Protein AF-A0AA86HWW6-F1 (afdb_monomer)

Foldseek 3Di:
DKQWAAQQDWFDAPFWIKGWGIWIDPDLFAQKIKTKIKTAGQAFDDPPDFFKKKKAQQVDGDMDIDTWDFPDDDGHHHRDITMTIDMDRHPGRCNPDVRQWMWMDTPLAIFIARSRHSDTDFKDFCLSTQTDDPLVPDPQQQDFDFDPPQAFAWLVRDGFHSKGWRDDPPPDDLVRDFKDKGKHRFGPFFKKKKWKAFGLPFDPPADKWKKWKFFQQWHADPPPGIDHHTFDMDIYDSNDGIDMDMGGCHNGSMMMTMIGPNPPDPDDDDDDDHGIIIMHRTMTHD

Nearest PDB structures (foldseek):
  4tlg-assembly2_B  TM=6.073E-01  e=1.370E-02  Homo sapiens
  1xzw-assembly1_A  TM=5.287E-01  e=8.166E-01  Ipomoea batatas
  1xq4-assembly1_A  TM=3.717E-01  e=5.914E-01  Bordetella pertussis
  2wll-assembly1_A-2  TM=3.212E-01  e=6.240E-01  Burkholderia pseudomallei
  3lnn-assembly1_A  TM=3.335E-01  e=3.682E+00  Cupriavidus metallidurans CH34

Mean predicted aligned error: 8.53 Å

Organism: Priestia megaterium (NCBI:txid1404)

Sequence (286 aa):
MTLHTMINDTRKNELGTVKILSIESEDTNSNSYIINGTITLKKDLEEKEKVLFSALQPDIPFSEDGWIEPDEGDNFFRNVETSFTRSVDMNVPLASNQVEDLYFTVLGETFAYNVRTGKEIKNPDISRMPFAIDTGAEPKNQIFGGSGVDGILDVAKKRKYNVTEIYDYTSLTPEEIGYVVMPYATGGYKTLTFNIGTDQDVPADGKPYEVVVYGSDFKDLDDSGAKGTVLWKKTITKDTPFQAVKLDVSKQSGVTIFADTKIRDNGYSFDLPFLPLAVSDVTLKK

Secondary structure (DSSP, 8-state):
--EEEEEEEEEE-SSEEEEEEEEEES-TT-SEEEEEEEEEESSPPPTT--EEEEEEETTTTEEEEEEE--SSSSSPPBT-EEEEEEEEE-SS-TTSTT--EEEEEETTEEEEEETTTTEEPSS-B-TT-PPPP--SS------EEEP-TT-EEBTTS-EE-S-EEE---SS--TTT--EEEEEEE-BT-SEEEEEEE-BTTS-TTPBPEEEEEE-TT-B--TTT--BS-EEEEEEE-TT---EEEEEE-TT-SEEEEEEE------S------BPPPEEEEEEEE-

Solvent-accessible surface area (backbone atoms only — not comparable to full-atom values): 15916 Å² total; per-residue (Å²): 98,69,41,79,23,68,55,72,46,76,49,75,57,92,62,30,39,43,32,40,44,34,44,33,22,88,31,39,81,38,31,47,35,38,40,33,32,36,40,27,30,72,50,63,59,56,98,84,60,71,47,52,31,35,35,27,34,70,83,51,94,44,60,49,77,54,66,61,57,48,73,70,72,95,65,66,45,51,74,39,81,41,49,31,69,44,78,45,77,47,92,58,21,62,68,45,92,87,32,37,50,44,33,35,37,50,83,33,30,49,48,38,28,30,55,84,77,44,44,72,52,62,63,46,69,47,39,75,45,60,47,85,74,90,60,87,57,79,84,74,78,81,43,77,35,61,47,58,100,82,32,46,40,26,57,79,71,46,78,42,55,59,25,34,27,62,68,75,73,89,85,55,53,84,90,67,45,57,61,48,80,52,31,37,56,37,12,91,25,34,33,40,32,31,30,40,34,28,56,53,89,57,67,96,80,32,52,68,37,51,36,37,30,24,31,61,65,53,40,74,37,94,91,80,47,77,44,52,54,75,77,45,74,48,77,48,41,77,83,33,48,64,40,83,46,76,46,83,28,67,89,22,33,23,37,32,44,34,30,64,52,62,75,80,81,89,81,76,81,96,77,88,50,73,62,56,62,35,39,20,64,27,30,41,28,102

Structure (mmCIF, N/CA/C/O backbone):
data_AF-A0AA86HWW6-F1
#
_entry.id   AF-A0AA86HWW6-F1
#
loop_
_atom_site.group_PDB
_atom_site.id
_atom_site.type_symbol
_atom_site.label_atom_id
_atom_site.label_alt_id
_atom_site.label_comp_id
_atom_site.label_asym_id
_atom_site.label_entity_id
_atom_site.label_seq_id
_atom_site.pdbx_PDB_ins_code
_atom_site.Cartn_x
_atom_site.Cartn_y
_atom_site.Cartn_z
_atom_site.occupancy
_atom_site.B_iso_or_equiv
_atom_site.auth_seq_id
_atom_site.auth_comp_id
_atom_site.auth_asym_id
_atom_site.auth_atom_id
_atom_site.pdbx_PDB_model_num
ATOM 1 N N . MET A 1 1 ? 8.908 -24.763 -16.465 1.00 68.25 1 MET A N 1
ATOM 2 C CA . MET A 1 1 ? 8.288 -23.900 -17.508 1.00 68.25 1 MET A CA 1
ATOM 3 C C . MET A 1 1 ? 8.601 -22.485 -17.071 1.00 68.25 1 MET A C 1
ATOM 5 O O . MET A 1 1 ? 8.565 -22.268 -15.876 1.00 68.25 1 MET A O 1
ATOM 9 N N . THR A 1 2 ? 8.989 -21.558 -17.938 1.00 79.44 2 THR A N 1
ATOM 10 C CA . THR A 1 2 ? 9.277 -20.181 -17.493 1.00 79.44 2 THR A CA 1
ATOM 11 C C . THR A 1 2 ? 7.985 -19.369 -17.434 1.00 79.44 2 THR A C 1
ATOM 13 O O . THR A 1 2 ? 7.080 -19.582 -18.246 1.00 79.44 2 THR A O 1
ATOM 16 N N . LEU A 1 3 ? 7.889 -18.448 -16.476 1.00 82.19 3 LEU A N 1
ATOM 17 C CA . LEU A 1 3 ? 6.858 -17.414 -16.460 1.00 82.19 3 LEU A CA 1
ATOM 18 C C . LEU A 1 3 ? 7.474 -16.134 -17.022 1.00 82.19 3 LEU A C 1
ATOM 20 O O . LEU A 1 3 ? 8.514 -15.694 -16.546 1.00 82.19 3 LEU A O 1
ATOM 24 N N . HIS A 1 4 ? 6.841 -15.538 -18.026 1.00 88.81 4 HIS A N 1
ATOM 25 C CA . HIS A 1 4 ? 7.265 -14.251 -18.567 1.00 88.81 4 HIS A CA 1
ATOM 26 C C . HIS A 1 4 ? 6.034 -13.470 -19.015 1.00 88.81 4 HIS A C 1
ATOM 28 O O . HIS A 1 4 ? 5.495 -13.691 -20.104 1.00 88.81 4 HIS A O 1
ATOM 34 N N . THR A 1 5 ? 5.563 -12.584 -18.144 1.00 88.75 5 THR A N 1
ATOM 35 C CA . THR A 1 5 ? 4.312 -11.856 -18.340 1.00 88.75 5 THR A CA 1
ATOM 36 C C . THR A 1 5 ? 4.593 -10.384 -18.543 1.00 88.75 5 THR A C 1
ATOM 38 O O . THR A 1 5 ? 5.043 -9.688 -17.637 1.00 88.75 5 THR A O 1
ATOM 41 N N . MET A 1 6 ? 4.283 -9.902 -19.745 1.00 92.88 6 MET A N 1
ATOM 42 C CA . MET A 1 6 ? 4.391 -8.488 -20.089 1.00 92.88 6 MET A CA 1
ATOM 43 C C . MET A 1 6 ? 3.239 -7.699 -19.468 1.00 92.88 6 MET A C 1
ATOM 45 O O . MET A 1 6 ? 2.073 -8.026 -19.688 1.00 92.88 6 MET A O 1
ATOM 49 N N . ILE A 1 7 ? 3.576 -6.633 -18.746 1.00 92.75 7 ILE A N 1
ATOM 50 C CA . ILE A 1 7 ? 2.617 -5.750 -18.073 1.00 92.75 7 ILE A CA 1
ATOM 51 C C . ILE A 1 7 ? 2.500 -4.421 -18.824 1.00 92.75 7 ILE A C 1
ATOM 53 O O . ILE A 1 7 ? 1.409 -4.046 -19.247 1.00 92.75 7 ILE A O 1
ATOM 57 N N . ASN A 1 8 ? 3.627 -3.739 -19.058 1.00 93.19 8 ASN A N 1
ATOM 58 C CA . ASN A 1 8 ? 3.691 -2.418 -19.700 1.00 93.19 8 ASN A CA 1
ATOM 59 C C . ASN A 1 8 ? 2.706 -1.384 -19.113 1.00 93.19 8 ASN A C 1
ATOM 61 O O . ASN A 1 8 ? 2.078 -0.622 -19.851 1.00 93.19 8 ASN A O 1
ATOM 65 N N . ASP A 1 9 ? 2.593 -1.336 -17.787 1.00 95.81 9 ASP A N 1
ATOM 66 C CA . ASP A 1 9 ? 1.764 -0.361 -17.071 1.00 95.81 9 ASP A CA 1
ATOM 67 C C . ASP A 1 9 ? 2.628 0.814 -16.616 1.00 95.81 9 ASP A C 1
ATOM 69 O O . ASP A 1 9 ? 3.736 0.623 -16.124 1.00 95.81 9 ASP A O 1
ATOM 73 N N . THR A 1 10 ? 2.142 2.040 -16.801 1.00 96.94 10 THR A N 1
ATOM 74 C CA . THR A 1 10 ? 2.839 3.268 -16.406 1.00 96.94 10 THR A CA 1
ATOM 75 C C . THR A 1 10 ? 1.931 4.115 -15.539 1.00 96.94 10 THR A C 1
ATOM 77 O O . THR A 1 10 ? 0.856 4.537 -15.969 1.00 96.94 10 THR A O 1
ATOM 80 N N . ARG A 1 11 ? 2.410 4.438 -14.341 1.00 95.38 11 ARG A N 1
ATOM 81 C CA . ARG A 1 11 ? 1.690 5.231 -13.350 1.00 95.38 11 ARG A CA 1
ATOM 82 C C . ARG A 1 11 ? 2.482 6.452 -12.942 1.00 95.38 11 ARG A C 1
ATOM 84 O O . ARG A 1 11 ? 3.707 6.479 -13.028 1.00 95.38 11 ARG A O 1
ATOM 91 N N . LYS A 1 12 ? 1.754 7.495 -12.558 1.00 94.69 12 LYS A N 1
ATOM 92 C CA . LYS A 1 12 ? 2.305 8.808 -12.237 1.00 94.69 12 LYS A CA 1
ATOM 93 C C . LYS A 1 12 ? 1.630 9.342 -10.994 1.00 94.69 12 LYS A C 1
ATOM 95 O O . LYS A 1 12 ? 0.404 9.415 -10.954 1.00 94.69 12 LYS A O 1
ATOM 100 N N . ASN A 1 13 ? 2.440 9.818 -10.066 1.00 90.25 13 ASN A N 1
ATOM 101 C CA . ASN A 1 13 ? 1.987 10.519 -8.876 1.00 90.25 13 ASN A CA 1
ATOM 102 C C . ASN A 1 13 ? 2.855 11.748 -8.615 1.00 90.25 13 ASN A C 1
ATOM 104 O O . ASN A 1 13 ? 3.583 12.224 -9.494 1.00 90.25 13 ASN A O 1
ATOM 108 N N . GLU A 1 14 ? 2.726 12.340 -7.436 1.00 88.06 14 GLU A N 1
ATOM 109 C CA . GLU A 1 14 ? 3.495 13.498 -7.010 1.00 88.06 14 GLU A CA 1
ATOM 110 C C . GLU A 1 14 ? 4.999 13.219 -6.918 1.00 88.06 14 GLU A C 1
ATOM 112 O O . GLU A 1 14 ? 5.764 14.110 -7.287 1.00 88.06 14 GLU A O 1
ATOM 117 N N . LEU A 1 15 ? 5.411 11.999 -6.555 1.00 88.12 15 LEU A N 1
ATOM 118 C CA . LEU A 1 15 ? 6.809 11.594 -6.373 1.00 88.12 15 LEU A CA 1
ATOM 119 C C . LEU A 1 15 ? 7.528 11.344 -7.705 1.00 88.12 15 LEU A C 1
ATOM 121 O O . LEU A 1 15 ? 8.701 11.693 -7.856 1.00 88.12 15 LEU A O 1
ATOM 125 N N . GLY A 1 16 ? 6.832 10.778 -8.693 1.00 92.69 16 GLY A N 1
ATOM 126 C CA . GLY A 1 16 ? 7.478 10.356 -9.931 1.00 92.69 16 GLY A CA 1
ATOM 127 C C . GLY A 1 16 ? 6.576 9.646 -10.928 1.00 92.69 16 GLY A C 1
ATOM 128 O O . GLY A 1 16 ? 5.348 9.753 -10.904 1.00 92.69 16 GLY A O 1
ATOM 129 N N . THR A 1 17 ? 7.232 8.957 -11.853 1.00 96.44 17 THR A N 1
ATOM 130 C CA . THR A 1 17 ? 6.634 8.001 -12.784 1.00 96.44 17 THR A CA 1
ATOM 131 C C . THR A 1 17 ? 7.233 6.630 -12.504 1.00 96.44 17 THR A C 1
ATOM 133 O O . THR A 1 17 ? 8.447 6.519 -12.359 1.00 96.44 17 THR A O 1
ATOM 136 N N . VAL A 1 18 ? 6.390 5.605 -12.451 1.00 96.75 18 VAL A N 1
ATOM 137 C CA . VAL A 1 18 ? 6.801 4.202 -12.365 1.00 96.75 18 VAL A CA 1
ATOM 138 C C . VAL A 1 18 ? 6.247 3.477 -13.576 1.00 96.75 18 VAL A C 1
ATOM 140 O O . VAL A 1 18 ? 5.066 3.629 -13.899 1.00 96.75 18 VAL A O 1
ATOM 143 N N . LYS A 1 19 ? 7.075 2.671 -14.230 1.00 97.75 19 LYS A N 1
ATOM 144 C CA . LYS A 1 19 ? 6.652 1.758 -15.286 1.00 97.75 19 LYS A CA 1
ATOM 145 C C . LYS A 1 19 ? 7.020 0.334 -14.908 1.00 97.75 19 LYS A C 1
ATOM 147 O O . LYS A 1 19 ? 8.184 0.056 -14.660 1.00 97.75 19 LYS A O 1
ATOM 152 N N . ILE A 1 20 ? 6.046 -0.567 -14.927 1.00 97.69 20 ILE A N 1
ATOM 153 C CA . ILE A 1 20 ? 6.287 -2.005 -14.789 1.00 97.69 20 ILE A CA 1
ATOM 154 C C . ILE A 1 20 ? 6.296 -2.617 -16.183 1.00 97.69 20 ILE A C 1
ATOM 156 O O . ILE A 1 20 ? 5.332 -2.483 -16.942 1.00 97.69 20 ILE A O 1
ATOM 160 N N . LEU A 1 21 ? 7.402 -3.265 -16.528 1.00 97.00 21 LEU A N 1
ATOM 161 C CA . LEU A 1 21 ? 7.630 -3.866 -17.836 1.00 97.00 21 LEU A CA 1
ATOM 162 C C . LEU A 1 21 ? 7.130 -5.305 -17.850 1.00 97.00 21 LEU A C 1
ATOM 164 O O . LEU A 1 21 ? 6.283 -5.651 -18.680 1.00 97.00 21 LEU A O 1
ATOM 168 N N . SER A 1 22 ? 7.601 -6.110 -16.902 1.00 95.12 22 SER A N 1
ATOM 169 C CA . SER A 1 22 ? 7.302 -7.536 -16.829 1.00 95.12 22 SER A CA 1
ATOM 170 C C . SER A 1 22 ? 7.359 -8.072 -15.402 1.00 95.12 22 SER A C 1
ATOM 172 O O . SER A 1 22 ? 7.954 -7.471 -14.504 1.00 95.12 22 SER A O 1
ATOM 174 N N . ILE A 1 23 ? 6.706 -9.219 -15.223 1.00 92.94 23 ILE A N 1
ATOM 175 C CA . ILE A 1 23 ? 6.847 -10.096 -14.063 1.00 92.94 23 ILE A CA 1
ATOM 176 C C . ILE A 1 23 ? 7.284 -11.456 -14.597 1.00 92.94 23 ILE A C 1
ATOM 178 O O . ILE A 1 23 ? 6.644 -12.013 -15.497 1.00 92.94 23 ILE A O 1
ATOM 182 N N . GLU A 1 24 ? 8.384 -11.973 -14.067 1.00 91.12 24 GLU A N 1
ATOM 183 C CA . GLU A 1 24 ? 9.074 -13.134 -14.616 1.00 91.12 24 GLU A CA 1
ATOM 184 C C . GLU A 1 24 ? 9.428 -14.146 -13.531 1.00 91.12 24 GLU A C 1
ATOM 186 O O . GLU A 1 24 ? 9.546 -13.813 -12.357 1.00 91.12 24 GLU A O 1
ATOM 191 N N . SER A 1 25 ? 9.602 -15.401 -13.929 1.00 85.50 25 SER A N 1
ATOM 192 C CA . SER A 1 25 ? 10.209 -16.430 -13.092 1.00 85.50 25 SER A CA 1
ATOM 193 C C . SER A 1 25 ? 10.922 -17.452 -13.971 1.00 85.50 25 SER A C 1
ATOM 195 O O . SER A 1 25 ? 10.372 -17.920 -14.977 1.00 85.50 25 SER A O 1
ATOM 197 N N . GLU A 1 26 ? 12.148 -17.804 -13.585 1.00 79.62 26 GLU A N 1
ATOM 198 C CA . GLU A 1 26 ? 12.979 -18.781 -14.298 1.00 79.62 26 GLU A CA 1
ATOM 199 C C . GLU A 1 26 ? 12.356 -20.186 -14.299 1.00 79.62 26 GLU A C 1
ATOM 201 O O . GLU A 1 26 ? 12.545 -20.959 -15.240 1.00 79.62 26 GLU A O 1
ATOM 206 N N . ASP A 1 27 ? 11.556 -20.509 -13.279 1.00 76.81 27 ASP A N 1
ATOM 207 C CA . ASP A 1 27 ? 10.743 -21.718 -13.250 1.00 76.81 27 ASP A CA 1
ATOM 208 C C . ASP A 1 27 ? 9.400 -21.465 -12.562 1.00 76.81 27 ASP A C 1
ATOM 210 O O . ASP A 1 27 ? 9.327 -20.895 -11.486 1.00 76.81 27 ASP A O 1
ATOM 214 N N . THR A 1 28 ? 8.321 -21.984 -13.134 1.00 71.44 28 THR A N 1
ATOM 215 C CA . THR A 1 28 ? 6.965 -21.959 -12.575 1.00 71.44 28 THR A CA 1
ATOM 216 C C . THR A 1 28 ? 6.854 -22.645 -11.211 1.00 71.44 28 THR A C 1
ATOM 218 O O . THR A 1 28 ? 5.899 -22.391 -10.487 1.00 71.44 28 THR A O 1
ATOM 221 N N . ASN A 1 29 ? 7.803 -23.514 -10.845 1.00 77.19 29 ASN A N 1
ATOM 222 C CA . ASN A 1 29 ? 7.868 -24.100 -9.501 1.00 77.19 29 ASN A CA 1
ATOM 223 C C . ASN A 1 29 ? 8.755 -23.298 -8.539 1.00 77.19 29 ASN A C 1
ATOM 225 O O . ASN A 1 29 ? 8.891 -23.693 -7.384 1.00 77.19 29 ASN A O 1
ATOM 229 N N . SER A 1 30 ? 9.372 -22.210 -9.002 1.00 80.44 30 SER A N 1
ATOM 230 C CA . SER A 1 30 ? 10.097 -21.276 -8.155 1.00 80.44 30 SER A CA 1
ATOM 231 C C . SER A 1 30 ? 9.108 -20.412 -7.386 1.00 80.44 30 SER A C 1
ATOM 233 O O . SER A 1 30 ? 8.085 -19.958 -7.908 1.00 80.44 30 SER A O 1
ATOM 235 N N . ASN A 1 31 ? 9.421 -20.169 -6.126 1.00 84.88 31 ASN A N 1
ATOM 236 C CA . ASN A 1 31 ? 8.768 -19.153 -5.319 1.00 84.88 31 ASN A CA 1
ATOM 237 C C . ASN A 1 31 ? 9.408 -17.764 -5.499 1.00 84.88 31 ASN A C 1
ATOM 239 O O . ASN A 1 31 ? 8.916 -16.809 -4.915 1.00 84.88 31 ASN A O 1
ATOM 243 N N . SER A 1 32 ? 10.450 -17.639 -6.327 1.00 88.31 32 SER A N 1
ATOM 244 C CA . SER A 1 32 ? 11.098 -16.367 -6.646 1.00 88.31 32 SER A CA 1
ATOM 245 C C . SER A 1 32 ? 10.570 -15.772 -7.955 1.00 88.31 32 SER A C 1
ATOM 247 O O . SER A 1 32 ? 10.457 -16.473 -8.973 1.00 88.31 32 SER A O 1
ATOM 249 N N . TYR A 1 33 ? 10.262 -14.476 -7.928 1.00 87.69 33 TYR A N 1
ATOM 250 C CA . TYR A 1 33 ? 9.755 -13.701 -9.061 1.00 87.69 33 TYR A CA 1
ATOM 251 C C . TYR A 1 33 ? 10.595 -12.459 -9.278 1.00 87.69 33 TYR A C 1
ATOM 253 O O . TYR A 1 33 ? 10.960 -11.778 -8.328 1.00 87.69 33 TYR A O 1
ATOM 261 N N . ILE A 1 34 ? 10.843 -12.133 -10.538 1.00 93.06 34 ILE A N 1
ATOM 262 C CA . ILE A 1 34 ? 11.584 -10.949 -10.945 1.00 93.06 34 ILE A CA 1
ATOM 263 C C . ILE A 1 34 ? 10.586 -9.924 -11.473 1.00 93.06 34 ILE A C 1
ATOM 265 O O . ILE A 1 34 ? 9.845 -10.190 -12.421 1.00 93.06 34 ILE A O 1
ATOM 269 N N . ILE A 1 35 ? 10.565 -8.748 -10.858 1.00 95.12 35 ILE A N 1
ATOM 270 C CA . ILE A 1 35 ? 9.790 -7.594 -11.304 1.00 95.12 35 ILE A CA 1
ATOM 271 C C . ILE A 1 35 ? 10.754 -6.625 -11.977 1.00 95.12 35 ILE A C 1
ATOM 273 O O . ILE A 1 35 ? 11.667 -6.106 -11.335 1.00 95.12 35 ILE A O 1
ATOM 277 N N . ASN A 1 36 ? 10.515 -6.365 -13.261 1.00 97.25 36 ASN A N 1
ATOM 278 C CA . ASN A 1 36 ? 11.317 -5.443 -14.057 1.00 97.25 36 ASN A CA 1
ATOM 279 C C . ASN A 1 36 ? 10.544 -4.151 -14.299 1.00 97.25 36 ASN A C 1
ATOM 281 O O . ASN A 1 36 ? 9.374 -4.174 -14.707 1.00 97.25 36 ASN A O 1
ATOM 285 N N . GLY A 1 37 ? 11.201 -3.012 -14.116 1.00 97.88 37 GLY A N 1
ATOM 286 C CA . GLY A 1 37 ? 10.562 -1.721 -14.315 1.00 97.88 37 GLY A CA 1
ATOM 287 C C . GLY A 1 37 ? 11.524 -0.565 -14.523 1.00 97.88 37 GLY A C 1
ATOM 288 O O . GLY A 1 37 ? 12.738 -0.731 -14.587 1.00 97.88 37 GLY A O 1
ATOM 289 N N . THR A 1 38 ? 10.952 0.630 -14.648 1.00 97.81 38 THR A N 1
ATOM 290 C CA . THR A 1 38 ? 11.690 1.892 -14.625 1.00 97.81 38 THR A CA 1
ATOM 291 C C . THR A 1 38 ? 11.039 2.877 -13.665 1.00 97.81 38 THR A C 1
ATOM 293 O O . THR A 1 38 ? 9.818 2.881 -13.467 1.00 97.81 38 THR A O 1
ATOM 296 N N . ILE A 1 39 ? 11.865 3.727 -13.064 1.00 96.88 39 ILE A N 1
ATOM 297 C CA . ILE A 1 39 ? 11.448 4.816 -12.185 1.00 96.88 39 ILE A CA 1
ATOM 298 C C . ILE A 1 39 ? 12.012 6.121 -12.742 1.00 96.88 39 ILE A C 1
ATOM 300 O O . ILE A 1 39 ? 13.147 6.186 -13.202 1.00 96.88 39 ILE A O 1
ATOM 304 N N . THR A 1 40 ? 11.211 7.181 -12.701 1.00 96.75 40 THR A N 1
ATOM 305 C CA . THR A 1 40 ? 11.661 8.557 -12.937 1.00 96.75 40 THR A CA 1
ATOM 306 C C . THR A 1 40 ? 11.166 9.436 -11.802 1.00 96.75 40 THR A C 1
ATOM 308 O O . THR A 1 40 ? 9.972 9.743 -11.720 1.00 96.75 40 THR A O 1
ATOM 311 N N . LEU A 1 41 ? 12.073 9.849 -10.919 1.00 93.81 41 LEU A N 1
ATOM 312 C CA . LEU A 1 41 ? 11.736 10.671 -9.759 1.00 93.81 41 LEU A CA 1
ATOM 313 C C . LEU A 1 41 ? 11.675 12.156 -10.110 1.00 93.81 41 LEU A C 1
ATOM 315 O O . LEU A 1 41 ? 12.424 12.646 -10.954 1.00 93.81 41 LEU A O 1
ATOM 319 N N . LYS A 1 42 ? 10.813 12.912 -9.424 1.00 93.00 42 LYS A N 1
ATOM 320 C CA . LYS A 1 42 ? 10.753 14.380 -9.565 1.00 93.00 42 LYS A CA 1
ATOM 321 C C . LYS A 1 42 ? 11.727 15.130 -8.658 1.00 93.00 42 LYS A C 1
ATOM 323 O O . LYS A 1 42 ? 11.921 16.333 -8.864 1.00 93.00 42 LYS A O 1
ATOM 328 N N . LYS A 1 43 ? 12.327 14.439 -7.687 1.00 89.31 43 LYS A N 1
ATOM 329 C CA . LYS A 1 43 ? 13.393 14.921 -6.800 1.00 89.31 43 LYS A CA 1
ATOM 330 C C . LYS A 1 43 ? 14.516 13.887 -6.730 1.00 89.31 43 LYS A C 1
ATOM 332 O O . LYS A 1 43 ? 14.272 12.723 -7.026 1.00 89.31 43 LYS A O 1
ATOM 337 N N . ASP A 1 44 ? 15.709 14.328 -6.354 1.00 84.56 44 ASP A N 1
ATOM 338 C CA . ASP A 1 44 ? 16.783 13.412 -5.974 1.00 84.56 44 ASP A CA 1
ATOM 339 C C . ASP A 1 44 ? 16.401 12.751 -4.644 1.00 84.56 44 ASP A C 1
ATOM 341 O O . ASP A 1 44 ? 15.767 13.402 -3.804 1.00 84.56 44 ASP A O 1
ATOM 345 N N . LEU A 1 45 ? 16.747 11.476 -4.469 1.00 80.31 45 LEU A N 1
ATOM 346 C CA . LEU A 1 45 ? 16.691 10.852 -3.149 1.00 80.31 45 LEU A CA 1
ATOM 347 C C . LEU A 1 45 ? 17.889 11.316 -2.327 1.00 80.31 45 LEU A C 1
ATOM 349 O O . LEU A 1 45 ? 19.016 11.365 -2.827 1.00 80.31 45 LEU A O 1
ATOM 353 N N . GLU A 1 46 ? 17.651 11.657 -1.065 1.00 74.94 46 GLU A N 1
ATOM 354 C CA . GLU A 1 46 ? 18.751 11.860 -0.121 1.00 74.94 46 GLU A CA 1
ATOM 355 C C . GLU A 1 46 ? 19.480 10.528 0.139 1.00 74.94 46 GLU A C 1
ATOM 357 O O . GLU A 1 46 ? 18.925 9.456 -0.075 1.00 74.94 46 GLU A O 1
ATOM 362 N N . GLU A 1 47 ? 20.726 10.571 0.624 1.00 67.25 47 GLU A N 1
ATOM 363 C CA . GLU A 1 47 ? 21.593 9.383 0.788 1.00 67.25 47 GLU A CA 1
ATOM 364 C C . GLU A 1 47 ? 20.970 8.264 1.649 1.00 67.25 47 GLU A C 1
ATOM 366 O O . GLU A 1 47 ? 21.319 7.095 1.509 1.00 67.25 47 GLU A O 1
ATOM 371 N N . LYS A 1 48 ? 20.035 8.617 2.536 1.00 71.44 48 LYS A N 1
ATOM 372 C CA . LYS A 1 48 ? 19.318 7.672 3.401 1.00 71.44 48 LYS A CA 1
ATOM 373 C C . LYS A 1 48 ? 17.947 7.264 2.866 1.00 71.44 48 LYS A C 1
ATOM 375 O O . LYS A 1 48 ? 17.413 6.264 3.332 1.00 71.44 48 LYS A O 1
ATOM 380 N N . GLU A 1 49 ? 17.386 8.018 1.922 1.00 76.19 49 GLU A N 1
ATOM 381 C CA . GLU A 1 49 ? 16.066 7.727 1.370 1.00 76.19 49 GLU A CA 1
ATOM 382 C C . GLU A 1 49 ? 16.157 6.523 0.427 1.00 76.19 49 GLU A C 1
ATOM 384 O O . GLU A 1 49 ? 17.004 6.466 -0.465 1.00 76.19 49 GLU A O 1
ATOM 389 N N . LYS A 1 50 ? 15.242 5.567 0.593 1.00 82.38 50 LYS A N 1
ATOM 390 C CA . LYS A 1 50 ? 15.118 4.401 -0.286 1.00 82.38 50 LYS A CA 1
ATOM 391 C C . LYS A 1 50 ? 13.753 4.373 -0.957 1.00 82.38 50 LYS A C 1
ATOM 393 O O . LYS A 1 50 ? 12.752 4.799 -0.382 1.00 82.38 50 LYS A O 1
ATOM 398 N N . VAL A 1 51 ? 13.690 3.817 -2.167 1.00 86.56 51 VAL A N 1
ATOM 399 C CA . VAL A 1 51 ? 12.401 3.477 -2.779 1.00 86.56 51 VAL A CA 1
ATOM 400 C C . VAL A 1 51 ? 11.894 2.209 -2.111 1.00 86.56 51 VAL A C 1
ATOM 402 O O . VAL A 1 51 ? 12.408 1.122 -2.364 1.00 86.56 51 VAL A O 1
ATOM 405 N N . LEU A 1 52 ? 10.901 2.358 -1.243 1.00 85.50 52 LEU A N 1
ATOM 406 C CA . LEU A 1 52 ? 10.302 1.237 -0.529 1.00 85.50 52 LEU A CA 1
ATOM 407 C C . LEU A 1 52 ? 9.491 0.359 -1.482 1.00 85.50 52 LEU A C 1
ATOM 409 O O . LEU A 1 52 ? 8.853 0.847 -2.422 1.00 85.50 52 LEU A O 1
ATOM 413 N N . PHE A 1 53 ? 9.545 -0.938 -1.211 1.00 88.50 53 PHE A N 1
ATOM 414 C CA . PHE A 1 53 ? 8.862 -1.981 -1.950 1.00 88.50 53 PHE A CA 1
ATOM 415 C C . PHE A 1 53 ? 8.175 -2.912 -0.963 1.00 88.50 53 PHE A C 1
ATOM 417 O O . PHE A 1 53 ? 8.797 -3.348 0.003 1.00 88.50 53 PHE A O 1
ATOM 424 N N . SER A 1 54 ? 6.929 -3.255 -1.254 1.00 89.25 54 SER A N 1
ATOM 425 C CA . SER A 1 54 ? 6.208 -4.322 -0.568 1.00 89.25 54 SER A CA 1
ATOM 426 C C . SER A 1 54 ? 5.567 -5.219 -1.605 1.00 89.25 54 SER A C 1
ATOM 428 O O . SER A 1 54 ? 5.116 -4.732 -2.642 1.00 89.25 54 SER A O 1
ATOM 430 N N . ALA A 1 55 ? 5.477 -6.507 -1.320 1.00 90.06 55 ALA A N 1
ATOM 431 C CA . ALA A 1 55 ? 4.715 -7.460 -2.103 1.00 90.06 55 ALA A CA 1
ATOM 432 C C . ALA A 1 55 ? 3.833 -8.322 -1.207 1.00 90.06 55 ALA A C 1
ATOM 434 O O . ALA A 1 55 ? 4.149 -8.558 -0.046 1.00 90.06 55 ALA A O 1
ATOM 435 N N . LEU A 1 56 ? 2.726 -8.798 -1.766 1.00 87.62 56 LEU A N 1
ATOM 436 C CA . LEU A 1 56 ? 1.745 -9.647 -1.109 1.00 87.62 56 LEU A CA 1
ATOM 437 C C . LEU A 1 56 ? 1.275 -10.724 -2.087 1.00 87.62 56 LEU A C 1
ATOM 439 O O . LEU A 1 56 ? 0.819 -10.421 -3.195 1.00 87.62 56 LEU A O 1
ATOM 443 N N . GLN A 1 57 ? 1.315 -11.975 -1.637 1.00 86.88 57 GLN A N 1
ATOM 444 C CA . GLN A 1 57 ? 0.481 -13.031 -2.200 1.00 86.88 57 GLN A CA 1
ATOM 445 C C . GLN A 1 57 ? -0.889 -12.953 -1.512 1.00 86.88 57 GLN A C 1
ATOM 447 O O . GLN A 1 57 ? -0.979 -13.132 -0.303 1.00 86.88 57 GLN A O 1
ATOM 452 N N . PRO A 1 58 ? -1.983 -12.636 -2.213 1.00 80.94 58 PRO A N 1
ATOM 453 C CA . PRO A 1 58 ? -3.284 -12.499 -1.564 1.00 80.94 58 PRO A CA 1
ATOM 454 C C . PRO A 1 58 ? -3.917 -13.857 -1.237 1.00 80.94 58 PRO A C 1
ATOM 456 O O . PRO A 1 58 ? -4.624 -13.974 -0.238 1.00 80.94 58 PRO A O 1
ATOM 459 N N . ASP A 1 59 ? -3.649 -14.888 -2.045 1.00 78.38 59 ASP A N 1
ATOM 460 C CA . ASP A 1 59 ? -4.221 -16.230 -1.865 1.00 78.38 59 ASP A CA 1
ATOM 461 C C . ASP A 1 59 ? -3.599 -16.975 -0.673 1.00 78.38 59 ASP A C 1
ATOM 463 O O . ASP A 1 59 ? -4.222 -17.855 -0.077 1.00 78.38 59 ASP A O 1
ATOM 467 N N . ILE A 1 60 ? -2.366 -16.612 -0.311 1.00 75.25 60 ILE A N 1
ATOM 468 C CA 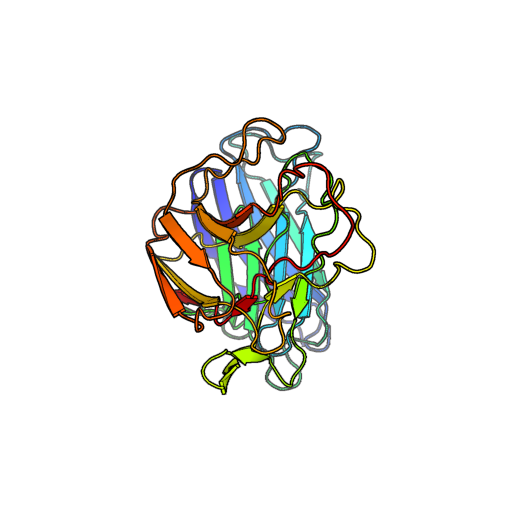. ILE A 1 60 ? -1.667 -17.098 0.877 1.00 75.25 60 ILE A CA 1
ATOM 469 C C . ILE A 1 60 ? -1.093 -15.880 1.567 1.00 75.25 60 ILE A C 1
ATOM 471 O O . ILE A 1 60 ? -0.223 -15.267 0.973 1.00 75.25 60 ILE A O 1
ATOM 475 N N . PRO A 1 61 ? -1.508 -15.556 2.798 1.00 66.12 61 PRO A N 1
ATOM 476 C CA . PRO A 1 61 ? -1.274 -14.258 3.417 1.00 66.12 61 PRO A CA 1
ATOM 477 C C . PRO A 1 61 ? 0.187 -14.026 3.838 1.00 66.12 61 PRO A C 1
ATOM 479 O O . PRO A 1 61 ? 0.506 -13.941 5.024 1.00 66.12 61 PRO A O 1
ATOM 482 N N . PHE A 1 62 ? 1.070 -13.947 2.855 1.00 75.06 62 PHE A N 1
ATOM 483 C CA . PHE A 1 62 ? 2.498 -13.752 2.977 1.00 75.06 62 PHE A CA 1
ATOM 484 C C . PHE A 1 62 ? 2.866 -12.450 2.281 1.00 75.06 62 PHE A C 1
ATOM 486 O O . PHE A 1 62 ? 2.538 -12.256 1.105 1.00 75.06 62 PHE A O 1
ATOM 493 N N . SER A 1 63 ? 3.552 -11.585 3.017 1.00 78.56 63 SER A N 1
ATOM 494 C CA . SER A 1 63 ? 4.093 -10.335 2.516 1.00 78.56 63 SER A CA 1
ATOM 495 C C . SER A 1 63 ? 5.610 -10.317 2.645 1.00 78.56 63 SER A C 1
ATOM 497 O O . SER A 1 63 ? 6.176 -10.890 3.577 1.00 78.56 63 SER A O 1
ATOM 499 N N . GLU A 1 64 ? 6.254 -9.634 1.709 1.00 83.06 64 GLU A N 1
ATOM 500 C CA . GLU A 1 64 ? 7.681 -9.335 1.744 1.00 83.06 64 GLU A CA 1
ATOM 501 C C . GLU A 1 64 ? 7.860 -7.828 1.596 1.00 83.06 64 GLU A C 1
ATOM 503 O O . GLU A 1 64 ? 7.252 -7.216 0.717 1.00 83.06 64 GLU A O 1
ATOM 508 N N . ASP A 1 65 ? 8.723 -7.249 2.423 1.00 83.19 65 ASP A N 1
ATOM 509 C CA . ASP A 1 65 ? 9.115 -5.849 2.336 1.00 83.19 65 ASP A CA 1
ATOM 510 C C . ASP A 1 65 ? 10.597 -5.727 1.990 1.00 83.19 65 ASP A C 1
ATOM 512 O O . ASP A 1 65 ? 11.426 -6.571 2.335 1.00 83.19 65 ASP A O 1
ATOM 516 N N . GLY A 1 66 ? 10.946 -4.631 1.329 1.00 85.25 66 GLY A N 1
ATOM 517 C CA . GLY A 1 66 ? 12.316 -4.332 0.964 1.00 85.25 66 GLY A CA 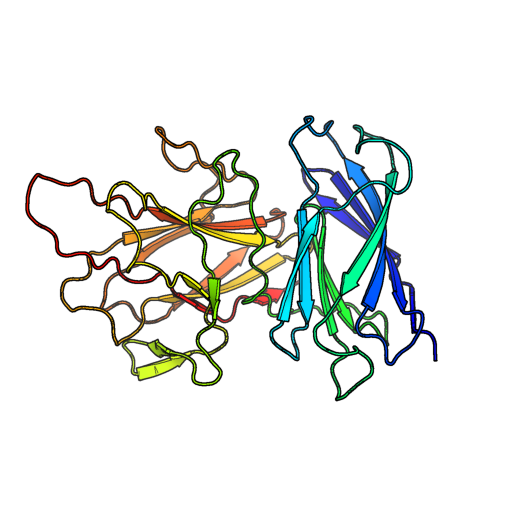1
ATOM 518 C C . GLY A 1 66 ? 12.455 -2.951 0.349 1.00 85.25 66 GLY A C 1
ATOM 519 O O . GLY A 1 66 ? 11.658 -2.037 0.574 1.00 85.25 66 GLY A O 1
ATOM 520 N N . TRP A 1 67 ? 13.501 -2.801 -0.449 1.00 87.56 67 TRP A N 1
ATOM 521 C CA . TRP A 1 67 ? 13.757 -1.592 -1.211 1.00 87.56 67 TRP A CA 1
ATOM 522 C C . TRP A 1 67 ? 14.141 -1.941 -2.643 1.00 87.56 67 TRP A C 1
ATOM 524 O O . TRP A 1 67 ? 14.590 -3.051 -2.942 1.00 87.56 67 TRP A O 1
ATOM 534 N N . ILE A 1 68 ? 13.941 -0.974 -3.527 1.00 90.19 68 ILE A N 1
ATOM 535 C CA . ILE A 1 68 ? 14.370 -1.036 -4.917 1.00 90.19 68 ILE A CA 1
ATOM 536 C C . ILE A 1 68 ? 15.708 -0.322 -5.027 1.00 90.19 68 ILE A C 1
ATOM 538 O O . ILE A 1 68 ? 15.871 0.788 -4.517 1.00 90.19 68 ILE A O 1
ATOM 542 N N . GLU A 1 69 ? 16.639 -0.962 -5.720 1.00 91.38 69 GLU A N 1
ATOM 543 C CA . GLU A 1 69 ? 17.919 -0.392 -6.123 1.00 91.38 69 GLU A CA 1
ATOM 544 C C . GLU A 1 69 ? 17.929 -0.254 -7.651 1.00 91.38 69 GLU A C 1
ATOM 546 O O . GLU A 1 69 ? 17.247 -1.023 -8.340 1.00 91.38 69 GLU A O 1
ATOM 551 N N . PRO A 1 70 ? 18.630 0.748 -8.196 1.00 93.62 70 PRO A N 1
ATOM 552 C CA . PRO A 1 70 ? 18.804 0.852 -9.636 1.00 93.62 70 PRO A CA 1
ATOM 553 C C . PRO A 1 70 ? 19.681 -0.298 -10.155 1.00 93.62 70 PRO A C 1
ATOM 555 O O . PRO A 1 70 ? 20.613 -0.718 -9.474 1.00 93.62 70 PRO A O 1
ATOM 558 N N . ASP A 1 71 ? 19.422 -0.785 -11.372 1.00 94.44 71 ASP A N 1
ATOM 559 C CA . ASP A 1 71 ? 20.278 -1.822 -11.985 1.00 94.44 71 ASP A CA 1
ATOM 560 C C . ASP A 1 71 ? 21.701 -1.306 -12.244 1.00 94.44 71 ASP A C 1
ATOM 562 O O . ASP A 1 71 ? 22.685 -2.039 -12.143 1.00 94.44 71 ASP A O 1
ATOM 566 N N . GLU A 1 72 ? 21.795 -0.026 -12.609 1.00 88.19 72 GLU A N 1
ATOM 567 C CA . GLU A 1 72 ? 23.041 0.678 -12.876 1.00 88.19 72 GLU A CA 1
ATOM 568 C C . GLU A 1 72 ? 23.091 1.992 -12.090 1.00 88.19 72 GLU A C 1
ATOM 570 O O . GLU A 1 72 ? 22.158 2.800 -12.124 1.00 88.19 72 GLU A O 1
ATOM 575 N N . GLY A 1 73 ? 24.232 2.238 -11.444 1.00 83.00 73 GLY A N 1
ATOM 576 C CA . GLY A 1 73 ? 24.487 3.438 -10.649 1.00 83.00 73 GLY A CA 1
ATOM 577 C C . GLY A 1 73 ? 24.221 3.250 -9.156 1.00 83.00 73 GLY A C 1
ATOM 578 O O . GLY A 1 73 ? 23.790 2.194 -8.710 1.00 83.00 73 GLY A O 1
ATOM 579 N N . ASP A 1 7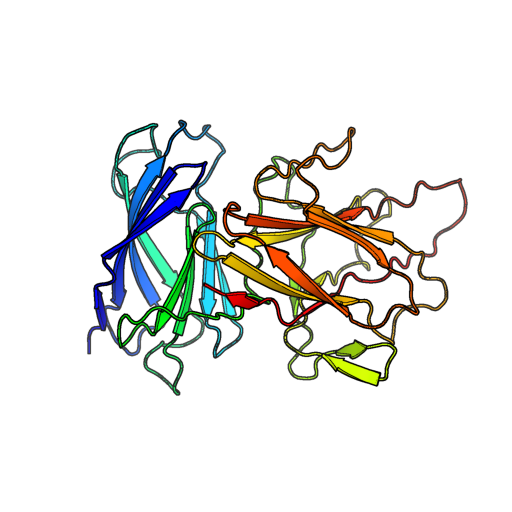4 ? 24.506 4.300 -8.385 1.00 82.56 74 ASP A N 1
ATOM 580 C CA . ASP A 1 74 ? 24.465 4.237 -6.918 1.00 82.56 74 ASP A CA 1
ATOM 581 C C . ASP A 1 74 ? 23.126 4.720 -6.330 1.00 82.56 74 ASP A C 1
ATOM 583 O O . ASP A 1 74 ? 22.852 4.490 -5.154 1.00 82.56 74 ASP A O 1
ATOM 587 N N . ASN A 1 75 ? 22.302 5.441 -7.107 1.00 86.25 75 ASN A N 1
ATOM 588 C CA . ASN A 1 75 ? 21.030 6.001 -6.635 1.00 86.25 75 ASN A CA 1
ATOM 589 C C . ASN A 1 75 ? 20.069 6.372 -7.787 1.00 86.25 75 ASN A C 1
ATOM 591 O O . ASN A 1 75 ? 20.458 6.439 -8.955 1.00 86.25 75 ASN A O 1
ATOM 595 N N . PHE A 1 76 ? 18.814 6.676 -7.445 1.00 88.56 76 PHE A N 1
ATOM 596 C CA . PHE A 1 76 ? 17.827 7.279 -8.336 1.00 88.56 76 PHE A CA 1
ATOM 597 C C . PHE A 1 76 ? 17.971 8.806 -8.362 1.00 88.56 76 PHE A C 1
ATOM 599 O O . PHE A 1 76 ? 17.774 9.489 -7.354 1.00 88.56 76 PHE A O 1
ATOM 606 N N . PHE A 1 77 ? 18.258 9.352 -9.543 1.00 89.19 77 PHE A N 1
ATOM 607 C CA . PHE A 1 77 ? 18.429 10.790 -9.745 1.00 89.19 77 PHE A CA 1
ATOM 608 C C . PHE A 1 77 ? 17.180 11.449 -10.329 1.00 89.19 77 PHE A C 1
ATOM 610 O O . PHE A 1 77 ? 16.405 10.858 -11.089 1.00 89.19 77 PHE A O 1
ATOM 617 N N . ARG A 1 78 ? 17.001 12.728 -10.003 1.00 93.62 78 ARG A N 1
ATOM 618 C CA . ARG A 1 78 ? 15.895 13.548 -10.481 1.00 93.62 78 ARG A CA 1
ATOM 619 C C . ARG A 1 78 ? 15.831 13.576 -12.006 1.00 93.62 78 ARG A C 1
ATOM 621 O O . ARG A 1 78 ? 16.784 13.959 -12.677 1.00 93.62 78 ARG A O 1
ATOM 628 N N . ASN A 1 79 ? 14.638 13.318 -12.539 1.00 94.31 79 ASN A N 1
ATOM 629 C CA . ASN A 1 79 ? 14.309 13.346 -13.966 1.00 94.31 79 ASN A CA 1
ATOM 630 C C . ASN A 1 79 ? 15.159 12.400 -14.836 1.00 94.31 79 ASN A C 1
ATOM 632 O O . ASN A 1 79 ? 15.189 12.574 -16.055 1.00 94.31 79 ASN A O 1
ATOM 636 N N . VAL A 1 80 ? 15.826 11.413 -14.236 1.00 94.50 80 VAL A N 1
ATOM 637 C CA . VAL A 1 80 ? 16.509 10.336 -14.954 1.00 94.50 80 VAL A CA 1
ATOM 638 C C . VAL A 1 80 ? 15.595 9.117 -14.940 1.00 94.50 80 VAL A C 1
ATOM 640 O O . VAL A 1 80 ? 15.055 8.758 -13.895 1.00 94.50 80 VAL A O 1
ATOM 643 N N . GLU A 1 81 ? 15.361 8.522 -16.109 1.00 96.31 81 GLU A N 1
ATOM 644 C CA . GLU A 1 81 ? 14.696 7.222 -16.189 1.00 96.31 81 GLU A CA 1
ATOM 645 C C . GLU A 1 81 ? 15.725 6.143 -15.865 1.00 96.31 81 GLU A C 1
ATOM 647 O O . GLU A 1 81 ? 16.682 5.953 -16.614 1.00 96.31 81 GLU A O 1
ATOM 652 N N . THR A 1 82 ? 15.530 5.465 -14.740 1.00 95.94 82 THR A N 1
ATOM 653 C CA . THR A 1 82 ? 16.439 4.437 -14.236 1.00 95.94 82 THR A CA 1
ATOM 654 C C . THR A 1 82 ? 15.703 3.108 -14.180 1.00 95.94 82 THR A C 1
ATOM 656 O O . THR A 1 82 ? 14.580 3.048 -13.668 1.00 95.94 82 THR A O 1
ATOM 659 N N . SER A 1 83 ? 16.302 2.053 -14.730 1.00 97.75 83 SER A N 1
ATOM 660 C CA . SER A 1 83 ? 15.747 0.703 -14.650 1.00 97.75 83 SER A CA 1
ATOM 661 C C . SER A 1 83 ? 16.009 0.071 -13.287 1.00 97.75 83 SER A C 1
ATOM 663 O O . SER A 1 83 ? 16.953 0.440 -12.583 1.00 97.75 83 SER A O 1
ATOM 665 N N . PHE A 1 84 ? 15.142 -0.862 -12.915 1.00 96.94 84 PHE A N 1
ATOM 666 C CA . PHE A 1 84 ? 15.341 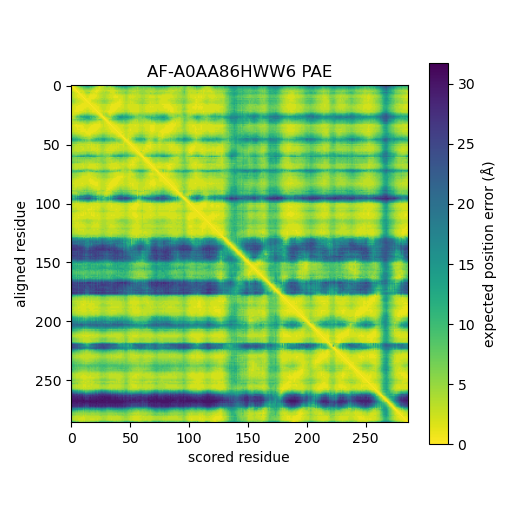-1.713 -11.757 1.00 96.94 84 PHE A CA 1
ATOM 667 C C . PHE A 1 84 ? 14.866 -3.137 -12.040 1.00 96.94 84 PHE A C 1
ATOM 669 O O . PHE A 1 84 ? 13.869 -3.359 -12.742 1.00 96.94 84 PHE A O 1
ATOM 676 N N . THR A 1 85 ? 15.535 -4.066 -11.371 1.00 96.75 85 THR A N 1
ATOM 677 C CA . THR A 1 85 ? 15.224 -5.487 -11.302 1.00 96.75 85 THR A CA 1
ATOM 678 C C . THR A 1 85 ? 15.068 -5.856 -9.834 1.00 96.75 85 THR A C 1
ATOM 680 O O . THR A 1 85 ? 16.022 -5.787 -9.059 1.00 96.75 85 THR A O 1
ATOM 683 N N . ARG A 1 86 ? 13.861 -6.250 -9.420 1.00 94.12 86 ARG A N 1
ATOM 684 C CA . ARG A 1 86 ? 13.599 -6.693 -8.045 1.00 94.12 86 ARG A CA 1
ATOM 685 C C . ARG A 1 86 ? 13.200 -8.160 -8.037 1.00 94.12 86 ARG A C 1
ATOM 687 O O . ARG A 1 86 ? 12.115 -8.500 -8.503 1.00 94.12 86 ARG A O 1
ATOM 694 N N . SER A 1 87 ? 14.056 -9.004 -7.467 1.00 92.38 87 SER A N 1
ATOM 695 C CA . SER A 1 87 ? 13.676 -10.363 -7.077 1.00 92.38 87 SER A CA 1
ATOM 696 C C . SER A 1 87 ? 12.870 -10.325 -5.785 1.00 92.38 87 SER A C 1
ATOM 698 O O . SER A 1 87 ? 13.226 -9.600 -4.854 1.00 92.38 87 SER A O 1
ATOM 700 N N . VAL A 1 88 ? 11.790 -11.094 -5.747 1.00 88.81 88 VAL A N 1
ATOM 701 C CA . VAL A 1 88 ? 10.882 -11.204 -4.608 1.00 88.81 88 VAL A CA 1
ATOM 702 C C . VAL A 1 88 ? 10.639 -12.683 -4.341 1.00 88.81 88 VAL A C 1
ATOM 704 O O . VAL A 1 88 ? 10.190 -13.410 -5.233 1.00 88.81 88 VAL A O 1
ATOM 707 N N . ASP A 1 89 ? 10.955 -13.117 -3.129 1.00 88.00 89 ASP A N 1
ATOM 708 C CA . ASP A 1 89 ? 10.897 -14.503 -2.689 1.00 88.00 89 ASP A CA 1
ATOM 709 C C . ASP A 1 89 ? 9.620 -14.734 -1.887 1.00 88.00 89 ASP A C 1
ATOM 711 O O . ASP A 1 89 ? 9.485 -14.418 -0.707 1.00 88.00 89 ASP A O 1
ATOM 715 N N . MET A 1 90 ? 8.657 -15.346 -2.554 1.00 83.12 90 MET A N 1
ATOM 716 C CA . MET A 1 90 ? 7.356 -15.636 -1.987 1.00 83.12 90 MET A CA 1
ATOM 717 C C . MET A 1 90 ? 7.347 -16.915 -1.151 1.00 83.12 90 MET A C 1
ATOM 719 O O . MET A 1 90 ? 8.247 -17.752 -1.223 1.00 83.12 90 MET A O 1
ATOM 723 N N . ASN A 1 91 ? 6.269 -17.139 -0.399 1.00 82.38 91 ASN A N 1
ATOM 724 C CA . ASN A 1 91 ? 6.123 -18.361 0.391 1.00 82.38 91 ASN A CA 1
ATOM 725 C C . ASN A 1 91 ? 5.866 -19.602 -0.476 1.00 82.38 91 ASN A C 1
ATOM 727 O O . ASN A 1 91 ? 6.359 -20.689 -0.178 1.00 82.38 91 ASN A O 1
ATOM 731 N N . VAL A 1 92 ? 5.088 -19.454 -1.553 1.00 83.75 92 VAL A N 1
ATOM 732 C CA . VAL A 1 92 ? 4.819 -20.545 -2.500 1.00 83.75 92 VAL A CA 1
ATOM 733 C C . VAL A 1 92 ? 4.980 -20.089 -3.947 1.00 83.75 92 VAL A C 1
ATOM 735 O O . VAL A 1 92 ? 4.826 -18.901 -4.244 1.00 83.75 92 VAL A O 1
ATOM 738 N N . PRO A 1 93 ? 5.199 -21.025 -4.882 1.00 81.06 93 PRO A N 1
ATOM 739 C CA . PRO A 1 93 ? 5.124 -20.721 -6.304 1.00 81.06 93 PRO A CA 1
ATOM 740 C C . PRO A 1 93 ? 3.715 -20.264 -6.728 1.00 81.06 93 PRO A C 1
ATOM 742 O O . PRO A 1 93 ? 2.747 -20.990 -6.504 1.00 81.06 93 PRO A O 1
ATOM 745 N N . LEU A 1 94 ? 3.619 -19.134 -7.439 1.00 70.81 94 LEU A N 1
ATOM 746 C CA . LEU A 1 94 ? 2.457 -18.589 -8.166 1.00 70.81 94 LEU A CA 1
ATOM 747 C C . LEU A 1 94 ? 1.972 -19.477 -9.337 1.00 70.81 94 LEU A C 1
ATOM 749 O O . LEU A 1 94 ? 1.124 -19.072 -10.128 1.00 70.81 94 LEU A O 1
ATOM 753 N N . ALA A 1 95 ? 2.536 -20.671 -9.531 1.00 63.12 95 ALA A N 1
ATOM 754 C CA . ALA A 1 95 ? 1.958 -21.682 -10.422 1.00 63.12 95 ALA A CA 1
ATOM 755 C C . ALA A 1 95 ? 1.493 -22.941 -9.672 1.00 63.12 95 ALA A C 1
ATOM 757 O O . ALA A 1 95 ? 0.972 -23.872 -10.290 1.00 63.12 95 ALA A O 1
ATOM 758 N N . SER A 1 96 ? 1.666 -22.983 -8.348 1.00 59.06 96 SER A N 1
ATOM 759 C CA . SER A 1 96 ? 1.224 -24.086 -7.499 1.00 59.06 96 SER A CA 1
ATOM 760 C C . SER A 1 96 ? -0.082 -23.720 -6.786 1.00 59.06 96 SER A C 1
ATOM 762 O O . SER A 1 96 ? -0.257 -22.605 -6.310 1.00 59.06 96 SER A O 1
ATOM 764 N N . ASN A 1 97 ? -1.022 -24.666 -6.705 1.00 56.00 97 ASN A N 1
ATOM 765 C CA . ASN A 1 97 ? -2.215 -24.571 -5.850 1.00 56.00 97 ASN A CA 1
ATOM 766 C C . ASN A 1 97 ? -3.140 -23.348 -6.062 1.00 56.00 97 ASN A C 1
ATOM 768 O O . ASN A 1 97 ? -3.671 -22.829 -5.089 1.00 56.00 97 ASN A O 1
ATOM 772 N N . GLN A 1 98 ? -3.398 -22.928 -7.308 1.00 64.88 98 GLN A N 1
ATOM 773 C CA . GLN A 1 98 ? -4.326 -21.822 -7.647 1.00 64.88 98 GLN A CA 1
ATOM 774 C C . GLN A 1 98 ? -3.890 -20.420 -7.188 1.00 64.88 98 GLN A C 1
ATOM 776 O O . GLN A 1 98 ? -4.633 -19.473 -7.423 1.00 64.88 98 GLN A O 1
ATOM 781 N N . VAL A 1 99 ? -2.702 -20.276 -6.595 1.00 75.38 99 VAL A N 1
ATOM 782 C CA . VAL A 1 99 ? -2.117 -18.966 -6.295 1.00 75.38 99 VAL A CA 1
ATOM 783 C C . VAL A 1 99 ? -1.625 -18.386 -7.605 1.00 75.38 99 VAL A C 1
ATOM 785 O O . VAL A 1 99 ? -0.701 -18.942 -8.179 1.00 75.38 99 VAL A O 1
ATOM 788 N N . GLU A 1 100 ? -2.242 -17.326 -8.108 1.00 84.56 100 GLU A N 1
ATOM 789 C CA . GLU A 1 100 ? -1.871 -16.729 -9.404 1.00 84.56 100 GLU A CA 1
ATOM 790 C C . GLU A 1 100 ? -1.766 -15.207 -9.347 1.00 84.56 100 GLU A C 1
ATOM 792 O O . GLU A 1 100 ? -1.390 -14.573 -10.338 1.00 84.56 100 GLU A O 1
ATOM 797 N N . ASP A 1 101 ? -2.100 -14.621 -8.204 1.00 89.81 101 ASP A N 1
ATOM 798 C CA . ASP A 1 101 ? -2.192 -13.187 -8.034 1.00 89.81 101 ASP A CA 1
ATOM 799 C C . ASP A 1 101 ? -0.985 -12.680 -7.236 1.00 89.81 101 ASP A C 1
ATOM 801 O O . ASP A 1 101 ? -0.531 -13.297 -6.273 1.00 89.81 101 ASP A O 1
ATOM 805 N N . LEU A 1 102 ? -0.434 -11.550 -7.669 1.00 91.25 102 LEU A N 1
ATOM 806 C CA . LEU A 1 102 ? 0.674 -10.870 -7.014 1.00 91.25 102 LEU A CA 1
ATOM 807 C C . LEU A 1 102 ? 0.351 -9.388 -6.909 1.00 91.25 102 LEU A C 1
ATOM 809 O O . LEU A 1 102 ? 0.099 -8.719 -7.921 1.00 91.25 102 LEU A O 1
ATOM 813 N N . TYR A 1 103 ? 0.362 -8.882 -5.680 1.00 93.56 103 TYR A N 1
ATOM 814 C CA . TYR A 1 103 ? 0.229 -7.460 -5.397 1.00 93.56 103 TYR A CA 1
ATOM 815 C C . TYR A 1 103 ? 1.586 -6.932 -4.967 1.00 93.56 103 TYR A C 1
ATOM 817 O O . TYR A 1 103 ? 2.317 -7.619 -4.263 1.00 93.56 103 TYR A O 1
ATOM 825 N N . PHE A 1 104 ? 1.940 -5.731 -5.400 1.00 93.94 104 PHE A N 1
ATOM 826 C CA . PHE A 1 104 ? 3.164 -5.081 -4.964 1.00 93.94 104 PHE A CA 1
ATOM 827 C C . PHE A 1 104 ? 3.068 -3.567 -5.072 1.00 93.94 104 PHE A C 1
ATOM 829 O O . PHE A 1 104 ? 2.191 -3.026 -5.749 1.00 93.94 104 PHE A O 1
ATOM 836 N N . THR A 1 105 ? 3.978 -2.873 -4.403 1.00 93.19 105 THR A N 1
ATOM 837 C CA . THR A 1 105 ? 4.013 -1.417 -4.350 1.00 93.19 105 THR A CA 1
ATOM 838 C C . THR A 1 105 ? 5.353 -0.893 -4.836 1.00 93.19 105 THR A C 1
ATOM 840 O O . THR A 1 105 ? 6.406 -1.461 -4.559 1.00 93.19 105 THR A O 1
ATOM 843 N N . VAL A 1 106 ? 5.311 0.203 -5.590 1.00 92.44 106 VAL A N 1
ATOM 844 C CA . VAL A 1 106 ? 6.507 0.943 -5.997 1.00 92.44 106 VAL A CA 1
ATOM 845 C C . VAL A 1 106 ? 6.176 2.423 -5.962 1.00 92.44 106 VAL A C 1
ATOM 847 O O . VAL A 1 106 ? 5.246 2.862 -6.636 1.00 92.44 106 VAL A O 1
ATOM 850 N N . LEU A 1 107 ? 6.936 3.209 -5.196 1.00 88.69 107 LEU A N 1
ATOM 851 C CA . LEU A 1 107 ? 6.758 4.665 -5.117 1.00 88.69 107 LEU A CA 1
ATOM 852 C C . LEU A 1 107 ? 5.317 5.082 -4.729 1.00 88.69 107 LEU A C 1
ATOM 854 O O . LEU A 1 107 ? 4.777 6.043 -5.275 1.00 88.69 107 LEU A O 1
ATOM 858 N N . GLY A 1 108 ? 4.664 4.319 -3.844 1.00 87.88 108 GLY A N 1
ATOM 859 C CA . GLY A 1 108 ? 3.257 4.506 -3.453 1.00 87.88 108 GLY A CA 1
ATOM 860 C C . GLY A 1 108 ? 2.225 4.005 -4.478 1.00 87.88 108 GLY A C 1
ATOM 861 O O . GLY A 1 108 ? 1.045 3.872 -4.173 1.00 87.88 108 GLY A O 1
ATOM 862 N N . GLU A 1 109 ? 2.622 3.645 -5.695 1.00 93.69 109 GLU A N 1
ATOM 863 C CA . GLU A 1 109 ? 1.705 3.021 -6.650 1.00 93.69 109 GLU A CA 1
ATOM 864 C C . GLU A 1 109 ? 1.475 1.552 -6.301 1.00 93.69 109 GLU A C 1
ATOM 866 O O . GLU A 1 109 ? 2.434 0.818 -6.080 1.00 93.69 109 GLU A O 1
ATOM 871 N N . THR A 1 110 ? 0.215 1.106 -6.282 1.00 94.81 110 THR A N 1
ATOM 872 C CA . THR A 1 110 ? -0.126 -0.305 -6.029 1.00 94.81 110 THR A CA 1
ATOM 873 C C . THR A 1 110 ? -0.396 -1.045 -7.323 1.00 94.81 110 THR A C 1
ATOM 875 O O . THR A 1 110 ? -1.359 -0.763 -8.026 1.00 94.81 110 THR A O 1
ATOM 878 N N . PHE A 1 111 ? 0.389 -2.058 -7.623 1.00 95.94 111 PHE A N 1
ATOM 879 C CA . PHE A 1 111 ? 0.218 -2.925 -8.775 1.00 95.94 111 PHE A CA 1
ATOM 880 C C . PHE A 1 111 ? -0.391 -4.245 -8.313 1.00 95.94 111 PHE A C 1
ATOM 882 O O . PHE A 1 111 ? 0.091 -4.845 -7.363 1.00 95.94 111 PHE A O 1
ATOM 889 N N . ALA A 1 112 ? -1.469 -4.689 -8.956 1.00 95.31 112 ALA A N 1
ATOM 890 C CA . ALA A 1 112 ? -2.140 -5.936 -8.605 1.00 95.31 112 ALA A CA 1
ATOM 891 C C . ALA A 1 112 ? -2.452 -6.705 -9.880 1.00 95.31 112 ALA A C 1
ATOM 893 O O . ALA A 1 112 ? -3.248 -6.243 -10.699 1.00 95.31 112 ALA A O 1
ATOM 894 N N . TYR A 1 113 ? -1.815 -7.857 -10.060 1.00 93.75 113 TYR A N 1
ATOM 895 C CA . TYR A 1 113 ? -1.877 -8.606 -11.307 1.00 93.75 113 TYR A CA 1
ATOM 896 C C . TYR A 1 113 ? -2.084 -10.084 -11.062 1.00 93.75 113 TYR A C 1
ATOM 898 O O . TYR A 1 113 ? -1.446 -10.671 -10.197 1.00 93.75 113 TYR A O 1
ATOM 906 N N . ASN A 1 114 ? -2.893 -10.697 -11.920 1.00 90.44 114 ASN A N 1
ATOM 907 C CA . ASN A 1 114 ? -2.790 -12.126 -12.140 1.00 90.44 114 ASN A CA 1
ATOM 908 C C . ASN A 1 114 ? -1.553 -12.379 -13.010 1.00 90.44 114 ASN A C 1
ATOM 910 O O . ASN A 1 114 ? -1.542 -12.041 -14.201 1.00 90.44 114 ASN A O 1
ATOM 914 N N . VAL A 1 115 ? -0.503 -12.953 -12.428 1.00 86.25 115 VAL A N 1
ATOM 915 C CA . VAL A 1 115 ? 0.810 -13.053 -13.074 1.00 86.25 115 VAL A CA 1
ATOM 916 C C . VAL A 1 115 ? 0.803 -13.986 -14.272 1.00 86.25 115 VAL A C 1
ATOM 918 O O . VAL A 1 115 ? 1.644 -13.833 -15.141 1.00 86.25 115 VAL A O 1
ATOM 921 N N . ARG A 1 116 ? -0.150 -14.916 -14.388 1.00 81.12 116 ARG A N 1
ATOM 922 C CA . ARG A 1 116 ? -0.255 -15.799 -15.560 1.00 81.12 116 ARG A CA 1
ATOM 923 C C . ARG A 1 116 ? -0.891 -15.105 -16.760 1.00 81.12 116 ARG A C 1
ATOM 925 O O . ARG A 1 116 ? -0.515 -15.357 -17.901 1.00 81.12 116 ARG A O 1
ATOM 932 N N . THR A 1 117 ? -1.910 -14.284 -16.519 1.00 86.88 117 THR A N 1
ATOM 933 C CA . THR A 1 117 ? -2.688 -13.644 -17.592 1.00 86.88 117 THR A CA 1
ATOM 934 C C . THR A 1 117 ? -2.253 -12.212 -17.889 1.00 86.88 117 THR A C 1
ATOM 936 O O . THR A 1 117 ? -2.690 -11.658 -18.897 1.00 86.88 117 THR A O 1
ATOM 939 N N . GLY A 1 118 ? -1.452 -11.599 -17.011 1.00 88.25 118 GLY A N 1
ATOM 940 C CA . GLY A 1 118 ? -1.069 -10.186 -17.080 1.00 88.25 118 GLY A CA 1
ATOM 941 C C . GLY A 1 118 ? -2.235 -9.224 -16.847 1.00 88.25 118 GLY A C 1
ATOM 942 O O . GLY A 1 118 ? -2.114 -8.026 -17.090 1.00 88.25 118 GLY A O 1
ATOM 943 N N . LYS A 1 119 ? -3.397 -9.728 -16.414 1.00 92.62 119 LYS A N 1
ATOM 944 C CA . LYS A 1 119 ? -4.582 -8.900 -16.194 1.00 92.62 119 LYS A CA 1
ATOM 945 C C . LYS A 1 119 ? -4.499 -8.214 -14.840 1.00 92.62 119 LYS A C 1
ATOM 947 O O . LYS A 1 119 ? -4.310 -8.870 -13.820 1.00 92.62 119 LYS A O 1
ATOM 952 N N . GLU A 1 120 ? -4.704 -6.901 -14.848 1.00 94.75 120 GLU A N 1
ATOM 953 C CA . GLU A 1 120 ? -4.815 -6.109 -13.626 1.00 94.75 120 GLU A CA 1
ATOM 954 C C . GLU A 1 120 ? -6.078 -6.487 -12.837 1.00 94.75 120 GLU A C 1
ATOM 956 O O . GLU A 1 120 ? -7.182 -6.601 -13.389 1.00 94.75 120 GLU A O 1
ATOM 961 N N . ILE A 1 121 ? -5.921 -6.622 -11.526 1.00 94.81 121 ILE A N 1
ATOM 962 C CA . ILE A 1 121 ? -6.996 -6.866 -10.572 1.00 94.81 121 ILE A CA 1
ATOM 963 C C . ILE A 1 121 ? -7.543 -5.519 -10.117 1.00 94.81 121 ILE A C 1
ATOM 965 O O . ILE A 1 121 ? -6.854 -4.694 -9.531 1.00 94.81 121 ILE A O 1
ATOM 969 N N . LYS A 1 122 ? -8.820 -5.271 -10.412 1.00 94.31 122 LYS A N 1
ATOM 970 C CA . LYS A 1 122 ? -9.432 -3.945 -10.220 1.00 94.31 122 LYS A CA 1
ATOM 971 C C . LYS A 1 122 ? -9.827 -3.635 -8.780 1.00 94.31 122 LYS A C 1
ATOM 973 O O . LYS A 1 122 ? -10.051 -2.462 -8.481 1.00 94.31 122 LYS A O 1
ATOM 978 N N . ASN A 1 123 ? -9.982 -4.665 -7.947 1.00 95.00 123 ASN A N 1
ATOM 979 C CA . ASN A 1 123 ? -10.381 -4.522 -6.550 1.00 95.00 123 ASN A CA 1
ATOM 980 C C . ASN A 1 123 ? -9.517 -5.408 -5.630 1.00 95.00 123 ASN A C 1
ATOM 982 O O . ASN A 1 123 ? -10.031 -6.397 -5.107 1.00 95.00 123 ASN A O 1
ATOM 986 N N . PRO A 1 124 ? -8.206 -5.139 -5.501 1.00 94.00 124 PRO A N 1
ATOM 987 C CA . PRO A 1 124 ? -7.339 -5.949 -4.653 1.00 94.00 124 PRO A CA 1
ATOM 988 C C . PRO A 1 124 ? -7.645 -5.715 -3.167 1.00 94.00 124 PRO A C 1
ATOM 990 O O . PRO A 1 124 ? -7.941 -4.587 -2.762 1.00 94.00 124 PRO A O 1
ATOM 993 N N . ASP A 1 125 ? -7.542 -6.779 -2.371 1.00 91.44 125 ASP A N 1
ATOM 994 C CA . ASP A 1 125 ? -7.468 -6.727 -0.907 1.00 91.44 125 ASP A CA 1
ATOM 995 C C . ASP A 1 125 ? -5.998 -6.603 -0.494 1.00 91.44 125 ASP A C 1
ATOM 997 O O . ASP A 1 125 ? -5.188 -7.491 -0.746 1.00 91.44 125 ASP A O 1
ATOM 1001 N N . ILE A 1 126 ? -5.657 -5.472 0.109 1.00 88.81 126 ILE A N 1
ATOM 1002 C CA . ILE A 1 126 ? -4.307 -5.117 0.538 1.00 88.81 126 ILE A CA 1
ATOM 1003 C C . ILE A 1 126 ? -4.184 -5.089 2.064 1.00 88.81 126 ILE A C 1
ATOM 1005 O O . ILE A 1 126 ? -3.232 -4.512 2.578 1.00 88.81 126 ILE A O 1
ATOM 1009 N N . SER A 1 127 ? -5.121 -5.702 2.801 1.00 85.31 127 SER A N 1
ATOM 1010 C CA . SER A 1 127 ? -5.154 -5.664 4.276 1.00 85.31 127 SER A CA 1
ATOM 1011 C C . SER A 1 127 ? -3.823 -6.050 4.912 1.00 85.31 127 SER A C 1
ATOM 1013 O O . SER A 1 127 ? -3.429 -5.468 5.917 1.00 85.31 127 SER A O 1
ATOM 1015 N N . ARG A 1 128 ? -3.110 -6.999 4.297 1.00 78.00 128 ARG A N 1
ATOM 1016 C CA . ARG A 1 128 ? -1.828 -7.537 4.773 1.00 78.00 128 ARG A CA 1
ATOM 1017 C C . ARG A 1 128 ? -0.609 -6.968 4.044 1.00 78.00 128 ARG A C 1
ATOM 1019 O O . ARG A 1 128 ? 0.456 -7.563 4.098 1.00 78.00 128 ARG A O 1
ATOM 1026 N N . MET A 1 129 ? -0.769 -5.847 3.346 1.00 80.69 129 MET A N 1
ATOM 1027 C CA . MET A 1 129 ? 0.329 -5.121 2.706 1.00 80.69 129 MET A CA 1
ATOM 1028 C C . MET A 1 129 ? 0.428 -3.675 3.230 1.00 80.69 129 MET A C 1
ATOM 1030 O O . MET A 1 129 ? 0.454 -2.742 2.417 1.00 80.69 129 MET A O 1
ATOM 1034 N N . PRO A 1 130 ? 0.434 -3.437 4.563 1.00 71.75 130 PRO A N 1
ATOM 1035 C CA . PRO A 1 130 ? 0.957 -2.174 5.050 1.00 71.75 130 PRO A CA 1
ATOM 1036 C C . PRO A 1 130 ? 2.449 -2.123 4.699 1.00 71.75 130 PRO A C 1
ATOM 1038 O O . PRO A 1 130 ? 3.155 -3.108 4.886 1.00 71.75 130 PRO A O 1
ATOM 1041 N N . PHE A 1 131 ? 2.927 -1.006 4.160 1.00 68.00 131 PHE A N 1
ATOM 1042 C CA . PHE A 1 131 ? 4.354 -0.848 3.854 1.00 68.00 131 PHE A CA 1
ATOM 1043 C C . PHE A 1 131 ? 5.048 -0.113 5.007 1.00 68.00 131 PHE A C 1
ATOM 1045 O O . PHE A 1 131 ? 4.400 0.590 5.773 1.00 68.00 131 PHE A O 1
ATOM 1052 N N . ALA A 1 132 ? 6.359 -0.233 5.186 1.00 55.88 132 ALA A N 1
ATOM 1053 C CA . ALA A 1 132 ? 7.039 0.684 6.105 1.00 55.88 132 ALA A CA 1
ATOM 1054 C C . ALA A 1 132 ? 6.969 2.112 5.523 1.00 55.88 132 ALA A C 1
ATOM 1056 O O . ALA A 1 132 ? 7.144 2.278 4.324 1.00 55.88 132 ALA A O 1
ATOM 1057 N N . ILE A 1 133 ? 6.733 3.156 6.323 1.00 54.44 133 ILE A N 1
ATOM 1058 C CA . ILE A 1 133 ? 7.122 4.520 5.922 1.00 54.44 133 ILE A CA 1
ATOM 1059 C C . ILE A 1 133 ? 8.502 4.761 6.522 1.00 54.44 133 ILE A C 1
ATOM 1061 O O . ILE A 1 133 ? 8.687 4.565 7.721 1.00 54.44 133 ILE A O 1
ATOM 1065 N N . ASP A 1 134 ? 9.451 5.222 5.710 1.00 49.88 134 ASP A N 1
ATOM 1066 C CA . ASP A 1 134 ? 10.664 5.840 6.237 1.00 49.88 134 ASP A CA 1
ATOM 1067 C C . ASP A 1 134 ? 10.283 7.212 6.808 1.00 49.88 134 ASP A C 1
ATOM 1069 O O . ASP A 1 134 ? 10.187 8.213 6.096 1.00 49.88 134 ASP A O 1
ATOM 1073 N N . THR A 1 135 ? 9.923 7.236 8.090 1.00 44.38 135 THR A N 1
ATOM 1074 C CA . THR A 1 135 ? 9.544 8.462 8.799 1.00 44.38 135 THR A CA 1
ATOM 1075 C C . THR A 1 135 ? 10.766 9.225 9.313 1.00 44.38 135 THR A C 1
ATOM 1077 O O . THR A 1 135 ? 10.600 10.255 9.961 1.00 44.38 135 THR A O 1
ATOM 1080 N N . GLY A 1 136 ? 11.994 8.741 9.075 1.00 37.97 136 GLY A N 1
ATOM 1081 C CA . GLY A 1 136 ? 13.214 9.272 9.694 1.00 37.97 136 GLY A CA 1
ATOM 1082 C C . GLY A 1 136 ? 13.326 9.007 11.204 1.00 37.97 136 GLY A C 1
ATOM 1083 O O . GLY A 1 136 ? 14.393 9.223 11.782 1.00 37.97 136 GLY A O 1
ATOM 1084 N N . ALA A 1 137 ? 12.266 8.503 11.839 1.00 34.09 137 ALA A N 1
ATOM 1085 C CA . ALA A 1 137 ? 12.314 7.858 13.139 1.00 34.09 137 ALA A CA 1
ATOM 1086 C C . ALA A 1 137 ? 12.598 6.372 12.900 1.00 34.09 137 ALA A C 1
ATOM 1088 O O . ALA A 1 137 ? 12.009 5.772 11.999 1.00 34.09 137 ALA A O 1
ATOM 1089 N N . GLU A 1 138 ? 13.499 5.761 13.679 1.00 34.06 138 GLU A N 1
ATOM 1090 C CA . GLU A 1 138 ? 13.614 4.299 13.655 1.00 34.06 138 GLU A CA 1
ATOM 1091 C C . GLU A 1 138 ? 12.207 3.702 13.797 1.00 34.06 138 GLU A C 1
ATOM 1093 O O . GLU A 1 138 ? 11.444 4.219 14.623 1.00 34.06 138 GLU A O 1
ATOM 1098 N N . PRO A 1 139 ? 11.834 2.669 13.014 1.00 38.56 139 PRO A N 1
ATOM 1099 C CA . PRO A 1 139 ? 10.550 1.998 13.146 1.00 38.56 139 PRO A CA 1
ATOM 1100 C C . PRO A 1 139 ? 10.521 1.294 14.503 1.00 38.56 139 PRO A C 1
ATOM 1102 O O . PRO A 1 139 ? 10.770 0.098 14.629 1.00 38.56 139 PRO A O 1
ATOM 1105 N N . LYS A 1 140 ? 10.276 2.065 15.560 1.00 35.75 140 LYS A N 1
ATOM 1106 C CA . LYS A 1 140 ? 10.132 1.569 16.913 1.00 35.75 140 LYS A CA 1
ATOM 1107 C C . LYS A 1 140 ? 8.788 0.860 16.947 1.00 35.75 140 LYS A C 1
ATOM 1109 O O . LYS A 1 14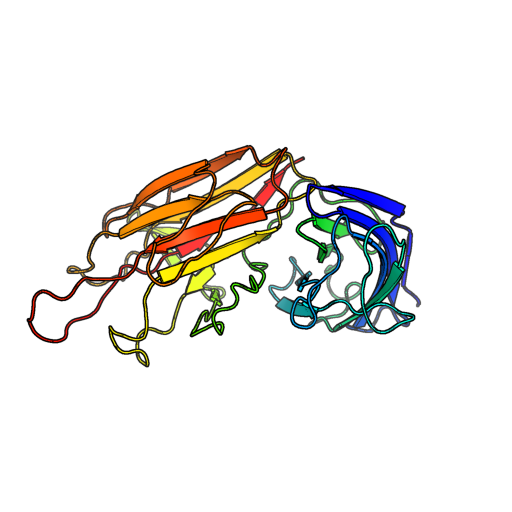0 ? 7.739 1.477 17.082 1.00 35.75 140 LYS A O 1
ATOM 1114 N N . ASN A 1 141 ? 8.860 -0.458 16.801 1.00 37.78 141 ASN A N 1
ATOM 1115 C CA . ASN A 1 141 ? 7.864 -1.403 17.292 1.00 37.78 141 ASN A CA 1
ATOM 1116 C C . ASN A 1 141 ? 6.524 -1.428 16.537 1.00 37.78 141 ASN A C 1
ATOM 1118 O O . ASN A 1 141 ? 5.463 -1.550 17.144 1.00 37.78 141 ASN A O 1
ATOM 1122 N N . GLN A 1 142 ? 6.554 -1.384 15.203 1.00 45.56 142 GLN A N 1
ATOM 1123 C CA . GLN A 1 142 ? 5.383 -1.751 14.399 1.00 45.56 142 GLN A CA 1
ATOM 1124 C C . GLN A 1 142 ? 5.402 -3.259 14.134 1.00 45.56 142 GLN A C 1
ATOM 1126 O O . GLN A 1 142 ? 5.915 -3.721 13.119 1.00 45.56 142 GLN A O 1
ATOM 1131 N N . ILE A 1 143 ? 4.874 -4.045 15.075 1.00 40.09 143 ILE A N 1
ATOM 1132 C CA . ILE A 1 143 ? 4.614 -5.469 14.841 1.00 40.09 143 ILE A CA 1
ATOM 1133 C C . ILE A 1 143 ? 3.196 -5.582 14.297 1.00 40.09 143 ILE A C 1
ATOM 1135 O O . ILE A 1 143 ? 2.230 -5.535 15.056 1.00 40.09 143 ILE A O 1
ATOM 1139 N N . PHE A 1 144 ? 3.071 -5.716 12.978 1.00 50.00 144 PHE A N 1
ATOM 1140 C CA . PHE A 1 144 ? 1.809 -6.083 12.345 1.00 50.00 144 PHE A CA 1
ATOM 1141 C C . PHE A 1 144 ? 1.531 -7.560 12.641 1.00 50.00 144 PHE A C 1
ATOM 1143 O O . PHE A 1 144 ? 2.077 -8.461 12.005 1.00 50.00 144 PHE A O 1
ATOM 1150 N N . GLY A 1 145 ? 0.701 -7.817 13.645 1.00 46.59 145 GLY A N 1
ATOM 1151 C CA . GLY A 1 145 ? 0.107 -9.123 13.859 1.00 46.59 145 GLY A CA 1
ATOM 1152 C C . GLY A 1 145 ? -1.132 -9.248 12.982 1.00 46.59 145 GLY A C 1
ATOM 1153 O O . GLY A 1 145 ? -2.046 -8.430 13.054 1.00 46.59 145 GLY A O 1
ATOM 1154 N N . GLY A 1 146 ? -1.177 -10.277 12.142 1.00 51.31 146 GLY A N 1
ATOM 1155 C CA . GLY A 1 146 ? -2.445 -10.723 11.586 1.00 51.31 146 GLY A CA 1
ATOM 1156 C C . GLY A 1 146 ? -3.174 -11.533 12.649 1.00 51.31 146 GLY A C 1
ATOM 1157 O O . GLY A 1 146 ? -2.585 -12.478 13.182 1.00 51.31 146 GLY A O 1
ATOM 1158 N N . SER A 1 147 ? -4.446 -11.236 12.924 1.00 51.22 147 SER A N 1
ATOM 1159 C CA . SER A 1 147 ? -5.291 -12.248 13.567 1.00 51.22 147 SER A CA 1
ATOM 1160 C C . SER A 1 147 ? -5.163 -13.535 12.745 1.00 51.22 147 SER A C 1
ATOM 1162 O O . SER A 1 147 ? -5.180 -13.508 11.506 1.00 51.22 147 SER A O 1
ATOM 1164 N N . GLY A 1 148 ? -4.899 -14.656 13.420 1.00 51.53 148 GLY A N 1
ATOM 1165 C CA . GLY A 1 148 ? -4.721 -15.949 12.762 1.00 51.53 148 GLY A CA 1
ATOM 1166 C C . GLY A 1 148 ? -5.938 -16.328 11.907 1.00 51.53 148 GLY A C 1
ATOM 1167 O O . GLY A 1 148 ? -6.901 -15.577 11.766 1.00 51.53 148 GLY A O 1
ATOM 1168 N N . VAL A 1 149 ? -5.946 -17.539 11.353 1.00 53.62 149 VAL A N 1
ATOM 1169 C CA . VAL A 1 149 ? -7.084 -18.064 10.564 1.00 53.62 149 VAL A CA 1
ATOM 1170 C C . VAL A 1 149 ? -8.457 -17.911 11.242 1.00 53.62 149 VAL A C 1
ATOM 1172 O O . VAL A 1 149 ? -9.477 -17.872 10.557 1.00 53.62 149 VAL A O 1
ATOM 1175 N N . ASP A 1 150 ? -8.486 -17.772 12.567 1.00 63.12 150 ASP A N 1
ATOM 1176 C CA . ASP A 1 150 ? -9.700 -17.621 13.361 1.00 63.12 150 ASP A CA 1
ATOM 1177 C C . ASP A 1 150 ? -10.307 -16.207 13.345 1.00 63.12 150 ASP A C 1
ATOM 1179 O O . ASP A 1 150 ? -11.482 -16.069 13.697 1.00 63.12 150 ASP A O 1
ATOM 1183 N N . GLY A 1 151 ? -9.568 -15.179 12.913 1.00 70.69 151 GLY A N 1
ATOM 1184 C CA . GLY A 1 151 ? -10.017 -13.784 12.946 1.00 70.69 151 GLY A CA 1
ATOM 1185 C C . GLY A 1 151 ? -10.278 -13.248 14.364 1.00 70.69 151 GLY A C 1
ATOM 1186 O O . GLY A 1 151 ? -10.012 -13.925 15.355 1.00 70.69 151 GLY A O 1
ATOM 1187 N N . ILE A 1 152 ? -10.848 -12.045 14.461 1.00 77.12 152 ILE A N 1
ATOM 1188 C CA . ILE A 1 152 ? -11.286 -11.430 15.732 1.00 77.12 152 ILE A CA 1
ATOM 1189 C C . ILE A 1 152 ? -12.804 -11.301 15.789 1.00 77.12 152 ILE A C 1
ATOM 1191 O O . ILE A 1 152 ? -13.480 -11.327 14.757 1.00 77.12 152 ILE A O 1
ATOM 1195 N N . LEU A 1 153 ? -13.367 -11.141 16.982 1.00 82.31 153 LEU A N 1
ATOM 1196 C CA . LEU A 1 153 ? -14.786 -10.841 17.155 1.00 82.31 153 LEU A CA 1
ATOM 1197 C C . LEU A 1 153 ? -14.952 -9.356 17.473 1.00 82.31 153 LEU A C 1
ATOM 1199 O O . LEU A 1 153 ? -14.396 -8.855 18.437 1.00 82.31 153 LEU A O 1
ATOM 1203 N N . ASP A 1 154 ? -15.756 -8.642 16.688 1.00 81.50 154 ASP A N 1
ATOM 1204 C CA . ASP A 1 154 ? -16.113 -7.275 17.058 1.00 81.50 154 ASP A CA 1
ATOM 1205 C C . ASP A 1 154 ? -17.058 -7.250 18.271 1.00 81.50 154 ASP A C 1
ATOM 1207 O O . ASP A 1 154 ? -17.694 -8.243 18.630 1.00 81.50 154 ASP A O 1
ATOM 1211 N N . VAL A 1 155 ? -17.228 -6.072 18.870 1.00 79.50 155 VAL A N 1
ATOM 1212 C CA . VAL A 1 155 ? -18.161 -5.853 19.994 1.00 79.50 155 VAL A CA 1
ATOM 1213 C C . VAL A 1 155 ? -19.629 -6.166 19.652 1.00 79.50 155 VAL A C 1
ATOM 1215 O O . VAL A 1 155 ? -20.461 -6.337 20.543 1.00 79.50 155 VAL A O 1
ATOM 1218 N N . ALA A 1 156 ? -19.970 -6.272 18.363 1.00 82.62 156 ALA A N 1
ATOM 1219 C CA . ALA A 1 156 ? -21.271 -6.726 17.875 1.00 82.62 156 ALA A CA 1
ATOM 1220 C C . ALA A 1 156 ? -21.319 -8.253 17.633 1.00 82.62 156 ALA A C 1
ATOM 1222 O O . ALA A 1 156 ? -22.292 -8.752 17.057 1.00 82.62 156 ALA A O 1
ATOM 1223 N N . LYS A 1 157 ? -20.304 -8.994 18.099 1.00 82.44 157 LYS A N 1
ATOM 1224 C CA . LYS A 1 157 ? -20.109 -10.447 17.970 1.00 82.44 157 LYS A CA 1
ATOM 1225 C C . LYS A 1 157 ? -20.006 -10.936 16.526 1.00 82.44 157 LYS A C 1
ATOM 1227 O O . LYS A 1 157 ? -20.334 -12.087 16.228 1.00 82.44 157 LYS A O 1
ATOM 1232 N N . LYS A 1 158 ? -19.572 -10.075 15.607 1.00 85.19 158 LYS A N 1
ATOM 1233 C CA . LYS A 1 158 ? -19.302 -10.430 14.213 1.00 85.19 158 LYS A CA 1
ATOM 1234 C C . LYS A 1 158 ? -17.824 -10.715 14.042 1.00 85.19 158 LYS A C 1
ATOM 1236 O O . LYS A 1 158 ? -16.976 -9.915 14.419 1.00 85.19 158 LYS A O 1
ATOM 1241 N N . ARG A 1 159 ? -17.529 -11.850 13.416 1.00 84.00 159 ARG A N 1
ATOM 1242 C CA . ARG A 1 159 ? -16.155 -12.242 13.120 1.00 84.00 159 ARG A CA 1
ATOM 1243 C C . ARG A 1 159 ? -15.586 -11.408 11.974 1.00 84.00 159 ARG A C 1
ATOM 1245 O O . ARG A 1 159 ? -16.269 -11.202 10.968 1.00 84.00 159 ARG A O 1
ATOM 1252 N N . LYS A 1 160 ? -14.356 -10.937 12.148 1.00 81.81 160 LYS A N 1
ATOM 1253 C CA . LYS A 1 160 ? -13.563 -10.178 11.182 1.00 81.81 160 LYS A CA 1
ATOM 1254 C C . LYS A 1 160 ? -12.305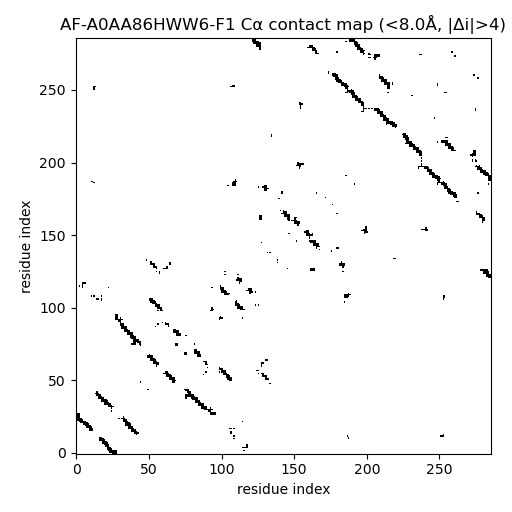 -10.963 10.855 1.00 81.81 160 LYS A C 1
ATOM 1256 O O . LYS A 1 160 ? -11.656 -11.476 11.756 1.00 81.81 160 LYS A O 1
ATOM 1261 N N . TYR A 1 161 ? -11.997 -11.067 9.571 1.00 74.44 161 TYR A N 1
ATOM 1262 C CA . TYR A 1 161 ? -10.816 -11.759 9.058 1.00 74.44 161 TYR A CA 1
ATOM 1263 C C . TYR A 1 161 ? -9.871 -10.742 8.426 1.00 74.44 161 TYR A C 1
ATOM 1265 O O . TYR A 1 161 ? -10.258 -9.592 8.224 1.00 74.44 161 TYR A O 1
ATOM 1273 N N . ASN A 1 162 ? -8.644 -11.168 8.114 1.00 69.94 162 ASN A N 1
ATOM 1274 C CA . ASN A 1 162 ? -7.617 -10.295 7.532 1.00 69.94 162 ASN A CA 1
ATOM 1275 C C . ASN A 1 162 ? -7.419 -9.018 8.349 1.00 69.94 162 ASN A C 1
ATOM 1277 O O . ASN A 1 162 ? -7.248 -7.934 7.798 1.00 69.94 162 ASN A O 1
ATOM 1281 N N . VAL A 1 163 ? -7.504 -9.154 9.671 1.00 74.12 163 VAL A N 1
ATOM 1282 C CA . VAL A 1 163 ? -7.322 -8.018 10.556 1.00 74.12 163 VAL A CA 1
ATOM 1283 C C . VAL A 1 163 ? -5.836 -7.819 10.753 1.00 74.12 163 VAL A C 1
ATOM 1285 O O . VAL A 1 163 ? -5.145 -8.740 11.186 1.00 74.12 163 VAL A O 1
ATOM 1288 N N . THR A 1 164 ? -5.388 -6.619 10.424 1.00 73.06 164 THR A N 1
ATOM 1289 C CA . THR A 1 164 ? -4.085 -6.101 10.800 1.00 73.06 164 THR A CA 1
ATOM 1290 C C . THR A 1 164 ? -4.252 -5.381 12.127 1.00 73.06 164 THR A C 1
ATOM 1292 O O . THR A 1 164 ? -4.968 -4.379 12.233 1.00 73.06 164 THR A O 1
ATOM 1295 N N . GLU A 1 165 ? -3.608 -5.938 13.141 1.00 69.19 165 GLU A N 1
ATOM 1296 C CA . GLU A 1 165 ? -3.539 -5.426 14.501 1.00 69.19 165 GLU A CA 1
ATOM 1297 C C . GLU A 1 165 ? -2.079 -5.170 14.844 1.00 69.19 165 GLU A C 1
ATOM 1299 O O . GLU A 1 165 ? -1.176 -5.836 14.337 1.00 69.19 165 GLU A O 1
ATOM 1304 N N . ILE A 1 166 ? -1.824 -4.201 15.714 1.00 60.91 166 ILE A N 1
ATOM 1305 C CA . ILE A 1 166 ? -0.495 -4.055 16.299 1.00 60.91 166 ILE A CA 1
ATOM 1306 C C . ILE A 1 166 ? -0.519 -4.785 17.635 1.00 60.91 166 ILE A C 1
ATOM 1308 O O . ILE A 1 166 ? -1.198 -4.356 18.562 1.00 60.91 166 ILE A O 1
ATOM 1312 N N . TYR A 1 167 ? 0.178 -5.920 17.698 1.00 50.41 167 TYR A N 1
ATOM 1313 C CA . TYR A 1 167 ? 0.277 -6.782 18.877 1.00 50.41 167 TYR A CA 1
ATOM 1314 C C . TYR A 1 167 ? 1.733 -6.860 19.336 1.00 50.41 167 TYR A C 1
ATOM 1316 O O . TYR A 1 167 ? 2.417 -7.834 19.049 1.00 50.41 167 TYR A O 1
ATOM 1324 N N . ASP A 1 168 ? 2.208 -5.866 20.076 1.00 44.88 168 ASP A N 1
ATOM 1325 C CA . ASP A 1 168 ? 3.152 -6.142 21.163 1.00 44.88 168 ASP A CA 1
ATOM 1326 C C . ASP A 1 168 ? 3.167 -4.965 22.135 1.00 44.88 168 ASP A C 1
ATOM 1328 O O . ASP A 1 168 ? 3.871 -3.977 21.956 1.00 44.88 168 ASP A O 1
ATOM 1332 N N . TYR A 1 169 ? 2.327 -5.059 23.161 1.00 45.53 169 TYR A N 1
ATOM 1333 C CA . TYR A 1 169 ? 2.253 -4.062 24.229 1.00 45.53 169 TYR A CA 1
ATOM 1334 C C . TYR A 1 169 ? 2.888 -4.564 25.529 1.00 45.53 169 TYR A C 1
ATOM 1336 O O . TYR A 1 169 ? 2.945 -3.829 26.508 1.00 45.53 169 TYR A O 1
ATOM 1344 N N . THR A 1 170 ? 3.339 -5.824 25.571 1.00 39.62 170 THR A N 1
ATOM 1345 C CA . THR A 1 170 ? 3.829 -6.446 26.815 1.00 39.62 170 THR A CA 1
ATOM 1346 C C . THR A 1 170 ? 5.296 -6.145 27.101 1.00 39.62 170 THR A C 1
ATOM 1348 O O . THR A 1 170 ? 5.752 -6.337 28.227 1.00 39.62 170 THR A O 1
ATOM 1351 N N . SER A 1 171 ? 6.022 -5.654 26.097 1.00 39.81 171 SER A N 1
ATOM 1352 C CA . SER A 1 171 ? 7.457 -5.372 26.143 1.00 39.81 171 SER A CA 1
ATOM 1353 C C . SER A 1 171 ? 7.797 -3.875 26.155 1.00 39.81 171 SER A C 1
ATOM 1355 O O . SER A 1 171 ? 8.969 -3.533 26.292 1.00 39.81 171 SER A O 1
ATOM 1357 N N . LEU A 1 172 ? 6.801 -2.989 26.040 1.00 44.69 172 LEU A N 1
ATOM 1358 C CA . LEU A 1 172 ? 6.998 -1.556 25.810 1.00 44.69 172 LEU A CA 1
ATOM 1359 C C . LEU A 1 172 ? 6.561 -0.716 27.016 1.00 44.69 172 LEU A C 1
ATOM 1361 O O . LEU A 1 172 ? 5.473 -0.889 27.567 1.00 44.69 172 LEU A O 1
ATOM 1365 N N . THR A 1 173 ? 7.405 0.227 27.422 1.00 48.94 173 THR A N 1
ATOM 1366 C CA . THR A 1 173 ? 7.089 1.231 28.443 1.00 48.94 173 THR A CA 1
ATOM 1367 C C . THR A 1 173 ? 6.195 2.347 27.869 1.00 48.94 173 THR A C 1
ATOM 1369 O O . THR A 1 173 ? 6.186 2.582 26.660 1.00 48.94 173 THR A O 1
ATOM 1372 N N . PRO A 1 174 ? 5.446 3.091 28.709 1.00 45.59 174 PRO A N 1
ATOM 1373 C CA . PRO A 1 174 ? 4.650 4.248 28.270 1.00 45.59 174 PRO A CA 1
ATOM 1374 C C . PRO A 1 174 ? 5.445 5.336 27.525 1.00 45.59 174 PRO A C 1
ATOM 1376 O O . PRO A 1 174 ? 4.870 6.106 26.762 1.00 45.59 174 PRO A O 1
ATOM 1379 N N . GLU A 1 175 ? 6.760 5.406 27.742 1.00 47.88 175 GLU A N 1
ATOM 1380 C CA . GLU A 1 175 ? 7.682 6.318 27.052 1.00 47.88 175 GLU A CA 1
ATOM 1381 C C . GLU A 1 175 ? 8.081 5.797 25.656 1.00 47.88 175 GLU A C 1
ATOM 1383 O O . GLU A 1 175 ? 8.535 6.568 24.810 1.00 47.88 175 GLU A O 1
ATOM 1388 N N . GLU A 1 176 ? 7.883 4.500 25.399 1.00 46.84 176 GLU A N 1
ATOM 1389 C CA . GLU A 1 176 ? 8.283 3.795 24.176 1.00 46.84 176 GLU A CA 1
ATOM 1390 C C . GLU A 1 176 ? 7.150 3.646 23.145 1.00 46.84 176 GLU A C 1
ATOM 1392 O O . GLU A 1 176 ? 7.443 3.348 21.987 1.00 46.84 176 GLU A O 1
ATOM 1397 N N . ILE A 1 177 ? 5.883 3.909 23.506 1.00 51.00 177 ILE A N 1
ATOM 1398 C CA . ILE A 1 177 ? 4.748 3.925 22.560 1.00 51.00 177 ILE A CA 1
ATOM 1399 C C . ILE A 1 177 ? 4.146 5.329 22.455 1.00 51.00 177 ILE A C 1
ATOM 1401 O O . ILE A 1 177 ? 3.337 5.749 23.281 1.00 51.00 177 ILE A O 1
ATOM 1405 N N . GLY A 1 178 ? 4.512 6.058 21.401 1.00 56.78 178 GLY A N 1
ATOM 1406 C CA . GLY A 1 178 ? 3.930 7.369 21.107 1.00 56.78 178 GLY A CA 1
ATOM 1407 C C . GLY A 1 178 ? 2.662 7.301 20.255 1.00 56.78 178 GLY A C 1
ATOM 1408 O O . GLY A 1 178 ? 1.715 8.041 20.484 1.00 56.78 178 GLY A O 1
ATOM 1409 N N . TYR A 1 179 ? 2.625 6.444 19.244 1.00 66.88 179 TYR A N 1
ATOM 1410 C CA . TYR A 1 179 ? 1.565 6.461 18.241 1.00 66.88 179 TYR A CA 1
ATOM 1411 C C . TYR A 1 179 ? 1.572 5.169 17.423 1.00 66.88 179 TYR A C 1
ATOM 1413 O O . TYR A 1 179 ? 2.548 4.421 17.411 1.00 66.88 179 TYR A O 1
ATOM 1421 N N . VAL A 1 180 ? 0.483 4.938 16.697 1.00 73.69 180 VAL A N 1
ATOM 1422 C CA . VAL A 1 180 ? 0.321 3.856 15.726 1.00 73.69 180 VAL A CA 1
ATOM 1423 C C . VAL A 1 180 ? 0.252 4.443 14.320 1.00 73.69 180 VAL A C 1
ATOM 1425 O O . VAL A 1 180 ? -0.496 5.392 14.084 1.00 73.69 180 VAL A O 1
ATOM 1428 N N . VAL A 1 181 ? 0.988 3.840 13.383 1.00 78.50 181 VAL A N 1
ATOM 1429 C CA . VAL A 1 181 ? 0.981 4.177 11.952 1.00 78.50 181 VAL A CA 1
ATOM 1430 C C . VAL A 1 181 ? 0.720 2.902 11.150 1.00 78.50 181 VAL A C 1
ATOM 1432 O O . VAL A 1 181 ? 1.447 1.927 11.294 1.00 78.50 181 VAL A O 1
ATOM 1435 N N . MET A 1 182 ? -0.313 2.900 10.306 1.00 82.38 182 MET A N 1
ATOM 1436 C CA . MET A 1 182 ? -0.593 1.827 9.344 1.00 82.38 182 MET A CA 1
ATOM 1437 C C . MET A 1 182 ? -0.752 2.439 7.949 1.00 82.38 182 MET A C 1
ATOM 1439 O O . MET A 1 182 ? -1.825 2.965 7.618 1.00 82.38 182 MET A O 1
ATOM 1443 N N . PRO A 1 183 ? 0.309 2.447 7.139 1.00 86.00 183 PRO A N 1
ATOM 1444 C CA . PRO A 1 183 ? 0.275 3.095 5.843 1.00 86.00 183 PRO A CA 1
ATOM 1445 C C . PRO A 1 183 ? -0.034 2.101 4.724 1.00 86.00 183 PRO A C 1
ATOM 1447 O O . PRO A 1 183 ? 0.446 0.973 4.708 1.00 86.00 183 PRO A O 1
ATOM 1450 N N . TYR A 1 184 ? -0.833 2.542 3.759 1.00 89.31 184 TYR A N 1
ATOM 1451 C CA . TYR A 1 184 ? -1.233 1.746 2.604 1.00 89.31 184 TYR A CA 1
ATOM 1452 C C . TYR A 1 184 ? -0.953 2.516 1.326 1.00 89.31 184 TYR A C 1
ATOM 1454 O O . TYR A 1 184 ? -1.354 3.674 1.177 1.00 89.31 184 TYR A O 1
ATOM 1462 N N . ALA A 1 185 ? -0.260 1.870 0.393 1.00 91.50 185 ALA A N 1
ATOM 1463 C CA . ALA A 1 185 ? -0.119 2.384 -0.955 1.00 91.50 185 ALA A CA 1
ATOM 1464 C C . ALA A 1 185 ? -1.499 2.325 -1.623 1.00 91.50 185 ALA A C 1
ATOM 1466 O O . ALA A 1 185 ? -2.217 1.332 -1.524 1.00 91.50 185 ALA A O 1
ATOM 1467 N N . THR A 1 186 ? -1.907 3.415 -2.265 1.00 94.19 186 THR A N 1
ATOM 1468 C CA . THR A 1 186 ? -3.232 3.521 -2.905 1.00 94.19 186 THR A CA 1
ATOM 1469 C C . THR A 1 186 ? -3.159 4.068 -4.327 1.00 94.19 186 THR A C 1
ATOM 1471 O O . THR A 1 186 ? -4.168 4.070 -5.041 1.00 94.19 186 THR A O 1
ATOM 1474 N N . GLY A 1 187 ? -1.958 4.467 -4.764 1.00 94.12 187 GLY A N 1
ATOM 1475 C CA . GLY A 1 187 ? -1.706 5.022 -6.083 1.00 94.12 187 GLY A CA 1
ATOM 1476 C C . GLY A 1 187 ? -2.220 4.121 -7.204 1.00 94.12 187 GLY A C 1
ATOM 1477 O O . GLY A 1 187 ? -2.095 2.890 -7.183 1.00 94.12 187 GLY A O 1
ATOM 1478 N N . GLY A 1 188 ? -2.851 4.765 -8.183 1.00 93.69 188 GLY A N 1
ATOM 1479 C CA . GLY A 1 188 ? -3.457 4.119 -9.339 1.00 93.69 188 GLY A CA 1
ATOM 1480 C C . GLY A 1 188 ? -4.886 3.623 -9.118 1.00 93.69 188 GLY A C 1
ATOM 1481 O O . GLY A 1 188 ? -5.459 3.083 -10.064 1.00 93.69 188 GLY A O 1
ATOM 1482 N N . TYR A 1 189 ? -5.488 3.841 -7.945 1.00 96.31 189 TYR A N 1
ATOM 1483 C CA . TYR A 1 189 ? -6.894 3.544 -7.645 1.00 96.31 189 TYR A CA 1
ATOM 1484 C C . TYR A 1 189 ? -7.671 4.814 -7.267 1.00 96.31 189 TYR A C 1
ATOM 1486 O O . TYR A 1 189 ? -7.097 5.871 -7.031 1.00 96.31 189 TYR A O 1
ATOM 1494 N N . LYS A 1 190 ? -9.007 4.742 -7.261 1.00 97.19 190 LYS A N 1
ATOM 1495 C CA . LYS A 1 190 ? -9.888 5.881 -6.938 1.00 97.19 190 LYS A CA 1
ATOM 1496 C C . LYS A 1 190 ? -10.516 5.791 -5.562 1.00 97.19 190 LYS A C 1
ATOM 1498 O O . LYS A 1 190 ? -10.924 6.802 -5.001 1.00 97.19 190 LYS A O 1
ATOM 1503 N N . THR A 1 191 ? -10.688 4.588 -5.040 1.00 98.06 191 THR A N 1
ATOM 1504 C CA . THR A 1 191 ? -11.378 4.374 -3.774 1.00 98.06 191 THR A CA 1
ATOM 1505 C C . THR A 1 191 ? -10.602 3.394 -2.920 1.00 98.06 191 THR A C 1
ATOM 1507 O O . THR A 1 191 ? -10.167 2.361 -3.418 1.00 98.06 191 THR A O 1
ATOM 1510 N N . LEU A 1 192 ? -10.494 3.718 -1.636 1.00 97.62 192 LEU A N 1
ATOM 1511 C CA . LEU A 1 192 ? -10.074 2.807 -0.583 1.00 97.62 192 LEU A CA 1
ATOM 1512 C C . LEU A 1 192 ? -11.272 2.552 0.332 1.00 97.62 192 LEU A C 1
ATOM 1514 O O . LEU A 1 192 ? -11.965 3.496 0.725 1.00 97.62 192 LEU A O 1
ATOM 1518 N N . THR A 1 193 ? -11.510 1.296 0.686 1.00 97.19 193 THR A N 1
ATOM 1519 C CA . THR A 1 193 ? -12.432 0.926 1.762 1.00 97.19 193 THR A CA 1
ATOM 1520 C C . THR A 1 193 ? -11.727 0.062 2.782 1.00 97.19 193 THR A C 1
ATOM 1522 O O . THR A 1 193 ? -10.870 -0.722 2.409 1.00 97.19 193 THR A O 1
ATOM 1525 N N . PHE A 1 194 ? -12.094 0.207 4.047 1.00 94.00 194 PHE A N 1
ATOM 1526 C CA . PHE A 1 194 ? -11.621 -0.647 5.132 1.00 94.00 194 PHE A CA 1
ATOM 1527 C C . PHE A 1 194 ? -12.637 -0.635 6.268 1.00 94.00 194 PHE A C 1
ATOM 1529 O O . PHE A 1 194 ? -13.460 0.277 6.376 1.00 94.00 194 PHE A O 1
ATOM 1536 N N . ASN A 1 195 ? -12.574 -1.640 7.126 1.00 91.38 195 ASN A N 1
ATOM 1537 C CA . ASN A 1 195 ? -13.300 -1.689 8.379 1.00 91.38 195 ASN A CA 1
ATOM 1538 C C . ASN A 1 195 ? -12.347 -1.355 9.527 1.00 91.38 195 ASN A C 1
ATOM 1540 O O . ASN A 1 195 ? -11.246 -1.894 9.593 1.00 91.38 195 ASN A O 1
ATOM 1544 N N . ILE A 1 196 ? -12.784 -0.499 10.445 1.00 88.75 196 ILE A N 1
ATOM 1545 C CA . ILE A 1 196 ? -12.003 -0.102 11.620 1.00 88.75 196 ILE A CA 1
ATOM 1546 C C . ILE A 1 196 ? -12.845 -0.203 12.882 1.00 88.75 196 ILE A C 1
ATOM 1548 O O . ILE A 1 196 ? -14.023 0.168 12.875 1.00 88.75 196 ILE A O 1
ATOM 1552 N N . GLY A 1 197 ? -12.247 -0.691 13.960 1.00 83.81 197 GLY A N 1
ATOM 1553 C CA . GLY A 1 197 ? -12.905 -0.807 15.250 1.00 83.81 197 GLY A CA 1
ATOM 1554 C C . GLY A 1 197 ? -11.975 -1.382 16.303 1.00 83.81 197 GLY A C 1
ATOM 1555 O O . GLY A 1 197 ? -10.756 -1.249 16.209 1.00 83.81 197 GLY A O 1
ATOM 1556 N N . THR A 1 198 ? -12.585 -2.011 17.298 1.00 77.12 198 THR A N 1
ATOM 1557 C CA . THR A 1 198 ? -11.894 -2.618 18.430 1.00 77.12 198 THR A CA 1
ATOM 1558 C C . THR A 1 198 ? -12.409 -4.041 18.642 1.00 77.12 198 THR A C 1
ATOM 1560 O O . THR A 1 198 ? -13.600 -4.307 18.442 1.00 77.12 198 THR A O 1
ATOM 1563 N N . ASP A 1 199 ? -11.502 -4.951 19.001 1.00 76.38 199 ASP A N 1
ATOM 1564 C CA . ASP A 1 199 ? -11.816 -6.327 19.401 1.00 76.38 199 ASP A CA 1
ATOM 1565 C C . ASP A 1 199 ? -12.714 -6.341 20.655 1.00 76.38 199 ASP A C 1
ATOM 1567 O O . ASP A 1 199 ? -12.658 -5.436 21.487 1.00 76.38 199 ASP A O 1
ATOM 1571 N N . GLN A 1 200 ? -13.572 -7.348 20.796 1.00 75.56 200 GLN A N 1
ATOM 1572 C CA . GLN A 1 200 ? -14.441 -7.524 21.962 1.00 75.56 200 GLN A CA 1
ATOM 1573 C C . GLN A 1 200 ? -13.660 -7.825 23.253 1.00 75.56 200 GLN A C 1
ATOM 1575 O O . GLN A 1 200 ? -14.162 -7.542 24.340 1.00 75.56 200 GLN A O 1
ATOM 1580 N N . ASP A 1 201 ? -12.468 -8.423 23.139 1.00 71.75 201 ASP A N 1
ATOM 1581 C CA . ASP A 1 201 ? -11.710 -8.984 24.268 1.00 71.75 201 ASP A CA 1
ATOM 1582 C C . ASP A 1 201 ? -10.767 -7.951 24.921 1.00 71.75 201 ASP A C 1
ATOM 1584 O O . ASP A 1 201 ? -9.892 -8.282 25.724 1.00 71.75 201 ASP A O 1
ATOM 1588 N N . VAL A 1 202 ? -10.969 -6.668 24.610 1.00 69.38 202 VAL A N 1
ATOM 1589 C CA . VAL A 1 202 ? -10.193 -5.556 25.166 1.00 69.38 202 VAL A CA 1
ATOM 1590 C C . VAL A 1 202 ? -10.580 -5.234 26.615 1.00 69.38 202 VAL A C 1
ATOM 1592 O O . VAL A 1 202 ? -11.757 -5.327 26.983 1.00 69.38 202 VAL A O 1
ATOM 1595 N N . PRO A 1 203 ? -9.622 -4.803 27.458 1.00 66.00 203 PRO A N 1
ATOM 1596 C CA . PRO A 1 203 ? -9.900 -4.461 28.850 1.00 66.00 203 PRO A CA 1
ATOM 1597 C C . PRO A 1 203 ? -10.971 -3.373 29.014 1.00 66.00 203 PRO A C 1
ATOM 1599 O O . PRO A 1 203 ? -11.072 -2.420 28.236 1.00 66.00 203 PRO A O 1
ATOM 1602 N N . ALA A 1 204 ? -11.785 -3.503 30.066 1.00 62.38 204 ALA A N 1
ATOM 1603 C CA . ALA A 1 204 ? -12.950 -2.646 30.299 1.00 62.38 204 ALA A CA 1
ATOM 1604 C C . ALA A 1 204 ? -12.607 -1.171 30.583 1.00 62.38 204 ALA A C 1
ATOM 1606 O O . ALA A 1 204 ? -13.499 -0.320 30.481 1.00 62.38 204 ALA A O 1
ATOM 1607 N N . ASP A 1 205 ? -11.359 -0.899 30.952 1.00 64.81 205 ASP A N 1
ATOM 1608 C CA . ASP A 1 205 ? -10.744 0.388 31.274 1.00 64.81 205 ASP A CA 1
ATOM 1609 C C . ASP A 1 205 ? -9.953 0.999 30.102 1.00 64.81 205 ASP A C 1
ATOM 1611 O O . ASP A 1 205 ? -9.365 2.073 30.253 1.00 64.81 205 ASP A O 1
ATOM 1615 N N . GLY A 1 206 ? -9.980 0.363 28.924 1.00 68.00 206 GLY A N 1
ATOM 1616 C CA . GLY A 1 206 ? -9.297 0.862 27.737 1.00 68.00 206 GLY A CA 1
ATOM 1617 C C . GLY A 1 206 ? -9.730 2.285 27.375 1.00 68.00 206 GLY A C 1
ATOM 1618 O O . GLY A 1 206 ? -10.919 2.569 27.175 1.00 68.00 206 GLY A O 1
ATOM 1619 N N . LYS A 1 207 ? -8.763 3.207 27.309 1.00 71.06 207 LYS A N 1
ATOM 1620 C CA . LYS A 1 207 ? -9.043 4.627 27.052 1.00 71.06 207 LYS A CA 1
ATOM 1621 C C . LYS A 1 207 ? -9.407 4.859 25.579 1.00 71.06 207 LYS A C 1
ATOM 1623 O O . LYS A 1 207 ? -8.777 4.268 24.700 1.00 71.06 207 LYS A O 1
ATOM 1628 N N . PRO A 1 208 ? -10.383 5.742 25.284 1.00 78.12 208 PRO A N 1
ATOM 1629 C CA . PRO A 1 208 ? -10.658 6.163 23.917 1.00 78.12 208 PRO A CA 1
ATOM 1630 C C . PRO A 1 208 ? -9.436 6.805 23.261 1.00 78.12 208 PRO A C 1
ATOM 1632 O O . PRO A 1 208 ? -8.689 7.524 23.925 1.00 78.12 208 PRO A O 1
ATOM 1635 N N . TYR A 1 209 ? -9.295 6.625 21.953 1.00 74.69 209 TYR A N 1
ATOM 1636 C CA . TYR A 1 209 ? -8.243 7.250 21.150 1.00 74.69 209 TYR A CA 1
ATOM 1637 C C . TYR A 1 209 ? -8.834 7.827 19.860 1.00 74.69 209 TYR A C 1
ATOM 1639 O O . TYR A 1 209 ? -9.859 7.353 19.358 1.00 74.69 209 TYR A O 1
ATOM 1647 N N . GLU A 1 210 ? -8.235 8.902 19.346 1.00 84.56 210 GLU A N 1
ATOM 1648 C CA . GLU A 1 210 ? -8.606 9.450 18.041 1.00 84.56 210 GLU A CA 1
ATOM 1649 C C . GLU A 1 210 ? -7.811 8.730 16.955 1.00 84.56 210 GLU A C 1
ATOM 1651 O O . GLU A 1 210 ? -6.584 8.685 16.992 1.00 84.56 210 GLU A O 1
ATOM 1656 N N . VAL A 1 211 ? -8.530 8.185 15.978 1.00 87.62 211 VAL A N 1
ATOM 1657 C CA . VAL A 1 211 ? -7.950 7.723 14.724 1.00 87.62 211 VAL A CA 1
ATOM 1658 C C . VAL A 1 211 ? -8.129 8.812 13.686 1.00 87.62 211 VAL A C 1
ATOM 1660 O O . VAL A 1 211 ? -9.241 9.304 13.471 1.00 87.62 211 VAL A O 1
ATOM 1663 N N . VAL A 1 212 ? -7.046 9.137 12.995 1.00 91.44 212 VAL A N 1
ATOM 1664 C CA . VAL A 1 212 ? -7.019 10.066 11.873 1.00 91.44 212 VAL A CA 1
ATOM 1665 C C . VAL A 1 212 ? -6.431 9.345 10.668 1.00 91.44 212 VAL A C 1
ATOM 1667 O O . VAL A 1 212 ? -5.411 8.676 10.770 1.00 91.44 212 VAL A O 1
ATOM 1670 N N . VAL A 1 213 ? -7.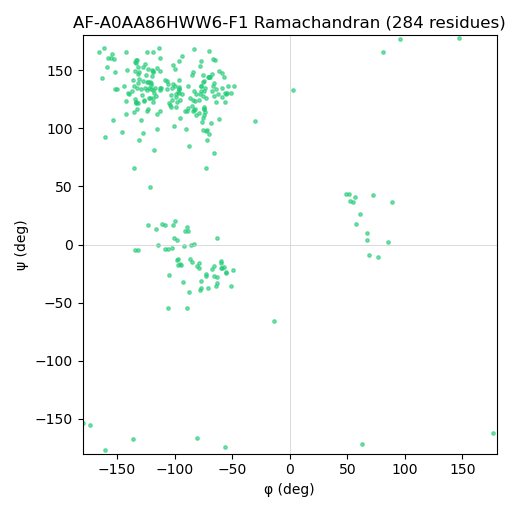078 9.467 9.514 1.00 93.94 213 VAL A N 1
ATOM 1671 C CA . VAL A 1 213 ? -6.545 8.973 8.244 1.00 93.94 213 VAL A CA 1
ATOM 1672 C C . VAL A 1 213 ? -6.036 10.156 7.448 1.00 93.94 213 VAL A C 1
ATOM 1674 O O . VAL A 1 213 ? -6.810 11.058 7.114 1.00 93.94 213 VAL A O 1
ATOM 1677 N N . TYR A 1 214 ? -4.747 10.138 7.141 1.00 93.94 214 TYR A N 1
ATOM 1678 C CA . TYR A 1 214 ? -4.063 11.154 6.355 1.00 93.94 214 TYR A CA 1
ATOM 1679 C C . TYR A 1 214 ? -3.842 10.687 4.912 1.00 93.94 214 TYR A C 1
ATOM 1681 O O . TYR A 1 214 ? -3.806 9.486 4.643 1.00 93.94 214 TYR A O 1
ATOM 1689 N N . GLY A 1 215 ? -3.720 11.638 3.984 1.00 93.75 215 GLY A N 1
ATOM 1690 C CA . GLY A 1 215 ? -3.300 11.386 2.603 1.00 93.75 215 GLY A CA 1
ATOM 1691 C C . GLY A 1 215 ? -1.781 11.252 2.441 1.00 93.75 215 GLY A C 1
ATOM 1692 O O . GLY A 1 215 ? -1.043 11.149 3.420 1.00 93.75 215 GLY A O 1
ATOM 1693 N N . SER A 1 216 ? -1.317 11.304 1.191 1.00 89.88 216 SER A N 1
ATOM 1694 C CA . SER A 1 216 ? 0.085 11.128 0.780 1.00 89.88 216 SER A CA 1
ATOM 1695 C C . SER A 1 216 ? 1.069 12.123 1.386 1.00 89.88 216 SER A C 1
ATOM 1697 O O . SER A 1 216 ? 2.271 11.886 1.385 1.00 89.88 216 SER A O 1
ATOM 1699 N N . ASP A 1 217 ? 0.579 13.265 1.863 1.00 88.44 217 ASP A N 1
ATOM 1700 C CA . ASP A 1 217 ? 1.378 14.322 2.477 1.00 88.44 217 ASP A CA 1
ATOM 1701 C C . ASP A 1 217 ? 1.572 14.128 3.988 1.00 88.44 217 ASP A C 1
ATOM 1703 O O . ASP A 1 217 ? 2.028 15.057 4.663 1.00 88.44 217 ASP A O 1
ATOM 1707 N N . PHE A 1 218 ? 1.223 12.947 4.518 1.00 87.31 218 PHE A N 1
ATOM 1708 C CA . PHE A 1 218 ? 1.457 12.595 5.911 1.00 87.31 218 PHE A CA 1
ATOM 1709 C C . PHE A 1 218 ? 2.927 12.776 6.287 1.00 87.31 218 PHE A C 1
ATOM 1711 O O . PHE A 1 218 ? 3.837 12.278 5.623 1.00 87.31 218 PHE A O 1
ATOM 1718 N N . LYS A 1 219 ? 3.146 13.476 7.395 1.00 81.50 219 LYS A N 1
ATOM 1719 C CA . LYS A 1 219 ? 4.441 13.606 8.048 1.00 81.50 219 LYS A CA 1
ATOM 1720 C C . LYS A 1 219 ? 4.242 13.392 9.528 1.00 81.50 219 LYS A C 1
ATOM 1722 O O . LYS A 1 219 ? 3.453 14.111 10.148 1.00 81.50 219 LYS A O 1
ATOM 1727 N N . ASP A 1 220 ? 4.997 12.457 10.077 1.00 71.81 220 ASP A N 1
ATOM 1728 C CA . ASP A 1 220 ? 5.174 12.409 11.512 1.00 71.81 220 ASP A CA 1
ATOM 1729 C C . ASP A 1 220 ? 6.276 13.387 11.908 1.00 71.81 220 ASP A C 1
ATOM 1731 O O . ASP A 1 220 ? 7.319 13.476 11.262 1.00 71.81 220 ASP A O 1
ATOM 1735 N N . LEU A 1 221 ? 6.003 14.194 12.920 1.00 63.91 221 LEU A N 1
ATOM 1736 C CA . LEU A 1 221 ? 6.949 15.157 13.451 1.00 63.91 221 LEU A CA 1
ATOM 1737 C C . LEU A 1 221 ? 6.938 14.953 14.954 1.00 63.91 221 LEU A C 1
ATOM 1739 O O . LEU A 1 221 ? 6.126 15.589 15.629 1.00 63.91 221 LEU A O 1
ATOM 1743 N N . ASP A 1 222 ? 7.816 14.071 15.429 1.00 64.12 222 ASP A N 1
ATOM 1744 C CA . ASP A 1 222 ? 8.007 13.626 16.817 1.00 64.12 222 ASP A CA 1
ATOM 1745 C C . ASP A 1 222 ? 7.311 14.503 17.879 1.00 64.12 222 ASP A C 1
ATOM 1747 O O . ASP A 1 222 ? 6.351 14.082 18.542 1.00 64.12 222 ASP A O 1
ATOM 1751 N N . ASP A 1 223 ? 7.771 15.755 17.998 1.00 57.50 223 ASP A N 1
ATOM 1752 C CA . ASP A 1 223 ? 7.371 16.705 19.041 1.00 57.50 223 ASP A CA 1
ATOM 1753 C C . ASP A 1 223 ? 6.232 17.660 18.642 1.00 57.50 223 ASP A C 1
ATOM 1755 O O . ASP A 1 223 ? 5.601 18.271 19.507 1.00 57.50 223 ASP A O 1
ATOM 1759 N N . SER A 1 224 ? 5.950 17.823 17.344 1.00 63.88 224 SER A N 1
ATOM 1760 C CA . SER A 1 224 ? 4.919 18.755 16.848 1.00 63.88 224 SER A CA 1
ATOM 1761 C C . SER A 1 224 ? 3.608 18.082 16.434 1.00 63.88 224 SER A C 1
ATOM 1763 O O . SER A 1 224 ? 2.651 18.780 16.089 1.00 63.88 224 SER A O 1
ATOM 1765 N N . GLY A 1 225 ? 3.568 16.749 16.504 1.00 71.75 225 GLY A N 1
ATOM 1766 C CA . GLY A 1 225 ? 2.430 15.917 16.136 1.00 71.75 225 GLY A CA 1
ATOM 1767 C C . GLY A 1 225 ? 2.326 15.661 14.632 1.00 71.75 225 GLY A C 1
ATOM 1768 O O . GLY A 1 225 ? 2.939 16.349 13.810 1.00 71.75 225 GLY A O 1
ATOM 1769 N N . ALA A 1 226 ? 1.501 14.673 14.287 1.00 81.06 226 ALA A N 1
ATOM 1770 C CA . ALA A 1 226 ? 1.204 14.287 12.915 1.00 81.06 226 ALA A CA 1
ATOM 1771 C C . ALA A 1 226 ? 0.611 15.445 12.092 1.00 81.06 226 ALA A C 1
ATOM 1773 O O . ALA A 1 226 ? -0.309 16.150 12.524 1.00 81.06 226 ALA A O 1
ATOM 1774 N N . LYS A 1 227 ? 1.111 15.615 10.865 1.00 85.75 227 LYS A N 1
ATOM 1775 C CA . LYS A 1 227 ? 0.617 16.591 9.884 1.00 85.75 227 LYS A CA 1
ATOM 1776 C C . LYS A 1 227 ? 0.270 15.908 8.571 1.00 85.75 227 LYS A C 1
ATOM 1778 O O . LYS A 1 227 ? 0.828 14.874 8.235 1.00 85.75 227 LYS A O 1
ATOM 1783 N N . GLY A 1 228 ? -0.628 16.532 7.819 1.00 90.19 228 GLY A N 1
ATOM 1784 C CA . GLY A 1 228 ? -1.047 16.083 6.496 1.00 90.19 228 GLY A CA 1
ATOM 1785 C C . GLY A 1 228 ? -2.509 16.420 6.235 1.00 90.19 228 GLY A C 1
ATOM 1786 O O . GLY A 1 228 ? -3.220 16.944 7.100 1.00 90.19 228 GLY A O 1
ATOM 1787 N N . THR A 1 229 ? -2.970 16.098 5.038 1.00 94.25 229 THR A N 1
ATOM 1788 C CA . THR A 1 229 ? -4.358 16.260 4.630 1.00 94.25 229 THR A CA 1
ATOM 1789 C C . THR A 1 229 ? -5.212 15.188 5.300 1.00 94.25 229 THR A C 1
ATOM 1791 O O . THR A 1 229 ? -5.072 14.003 5.008 1.00 94.25 229 THR A O 1
ATOM 1794 N N . VAL A 1 230 ? -6.119 15.596 6.191 1.00 95.75 230 VAL A N 1
ATOM 1795 C CA . VAL A 1 230 ? -7.048 14.679 6.867 1.00 95.75 230 VAL A CA 1
ATOM 1796 C C . VAL A 1 230 ? -8.150 14.246 5.902 1.00 95.75 230 VAL A C 1
ATOM 1798 O O . VAL A 1 230 ? -8.949 15.066 5.449 1.00 95.75 230 VAL A O 1
ATOM 1801 N N . LEU A 1 231 ? -8.218 12.947 5.627 1.00 96.50 231 LEU A N 1
ATOM 1802 C CA . LEU A 1 231 ? -9.244 12.319 4.793 1.00 96.50 231 LEU A CA 1
ATOM 1803 C C . LEU A 1 231 ? -10.423 11.808 5.625 1.00 96.50 231 LEU A C 1
ATOM 1805 O O . LEU A 1 231 ? -11.564 11.811 5.164 1.00 96.50 231 LEU A O 1
ATOM 1809 N N . TRP A 1 232 ? -10.158 11.375 6.857 1.00 96.75 232 TRP A N 1
ATOM 1810 C CA . TRP A 1 232 ? -11.170 10.890 7.791 1.00 96.75 232 TRP A CA 1
ATOM 1811 C C . TRP A 1 232 ? -10.661 10.977 9.225 1.00 96.75 232 TRP A C 1
ATOM 1813 O O . TRP A 1 232 ? -9.458 10.918 9.459 1.00 96.75 232 TRP A O 1
ATOM 1823 N N . LYS A 1 233 ? -11.567 11.110 10.193 1.00 94.69 233 LYS A N 1
ATOM 1824 C CA . LYS A 1 233 ? -11.216 11.054 11.612 1.00 94.69 233 LYS A CA 1
ATOM 1825 C C . LYS A 1 233 ? -12.372 10.560 12.463 1.00 94.69 233 LYS A C 1
ATOM 1827 O O . LYS A 1 233 ? -13.533 10.847 12.152 1.00 94.69 233 LYS A O 1
ATOM 1832 N N . LYS A 1 234 ? -12.056 9.868 13.554 1.00 91.88 234 LYS A N 1
ATOM 1833 C CA . LYS A 1 234 ? -13.043 9.391 14.521 1.00 91.88 234 LYS A CA 1
ATOM 1834 C C . LYS A 1 234 ? -12.401 9.009 15.848 1.00 91.88 234 LYS A C 1
ATO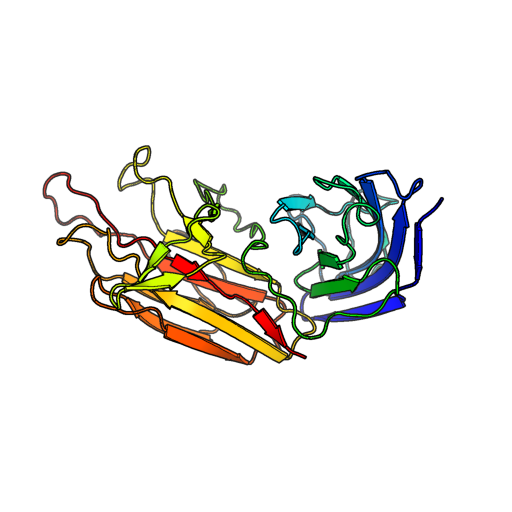M 1836 O O . LYS A 1 234 ? -11.351 8.384 15.879 1.00 91.88 234 LYS A O 1
ATOM 1841 N N . THR A 1 235 ? -13.105 9.284 16.938 1.00 88.38 235 THR A N 1
ATOM 1842 C CA . THR A 1 235 ? -12.799 8.694 18.244 1.00 88.38 235 THR A CA 1
ATOM 1843 C C . THR A 1 235 ? -13.327 7.264 18.319 1.00 88.38 235 THR A C 1
ATOM 1845 O O . THR A 1 235 ? -14.524 7.035 18.117 1.00 88.38 235 THR A O 1
ATOM 1848 N N . ILE A 1 236 ? -12.441 6.321 18.627 1.00 83.81 236 ILE A N 1
ATOM 1849 C CA . ILE A 1 236 ? -12.764 4.918 18.876 1.00 83.81 236 ILE A CA 1
ATOM 1850 C C . ILE A 1 236 ? -12.808 4.687 20.388 1.00 83.81 236 ILE A C 1
ATOM 1852 O O . ILE A 1 236 ? -11.973 5.185 21.141 1.00 83.81 236 ILE A O 1
ATOM 1856 N N . THR A 1 237 ? -13.824 3.955 20.832 1.00 82.75 237 THR A N 1
ATOM 1857 C CA . THR A 1 237 ? -14.024 3.520 22.220 1.00 82.75 237 THR A CA 1
ATOM 1858 C C . THR A 1 237 ? -14.152 2.002 22.258 1.00 82.75 237 THR A C 1
ATOM 1860 O O . THR A 1 237 ? -14.438 1.387 21.232 1.00 82.75 237 THR A O 1
ATOM 1863 N N . LYS A 1 238 ? -14.054 1.401 23.449 1.00 78.94 238 LYS A N 1
ATOM 1864 C CA . LYS A 1 238 ? -14.246 -0.045 23.641 1.00 78.94 238 LYS A CA 1
ATOM 1865 C C . LYS A 1 238 ? -15.605 -0.571 23.172 1.00 78.94 238 LYS A C 1
ATOM 1867 O O . LYS A 1 238 ? -15.759 -1.761 22.980 1.00 78.94 238 LYS A O 1
ATOM 1872 N N . ASP A 1 239 ? -16.593 0.312 23.024 1.00 84.31 239 ASP A N 1
ATOM 1873 C CA . ASP A 1 239 ? -17.954 -0.025 22.600 1.00 84.31 239 ASP A CA 1
ATOM 1874 C C . ASP A 1 239 ? -18.182 0.294 21.112 1.00 84.31 239 ASP A C 1
ATOM 1876 O O . ASP A 1 239 ? -19.307 0.225 20.615 1.00 84.31 239 ASP A O 1
ATOM 1880 N N . THR A 1 240 ? -17.138 0.707 20.387 1.00 83.88 240 THR A N 1
ATOM 1881 C CA . THR A 1 240 ? -17.246 1.068 18.974 1.00 83.88 240 THR A CA 1
ATOM 1882 C C . THR A 1 240 ? -17.215 -0.196 18.110 1.00 83.88 240 THR A C 1
ATOM 1884 O O . THR A 1 240 ? -16.163 -0.825 17.999 1.00 83.88 240 THR A O 1
ATOM 1887 N N . PRO A 1 241 ? -18.330 -0.576 17.449 1.00 84.75 241 PRO A N 1
ATOM 1888 C CA . PRO A 1 241 ? -18.317 -1.685 16.500 1.00 84.75 241 PRO A CA 1
ATOM 1889 C C . PRO A 1 241 ? -17.435 -1.360 15.305 1.00 84.75 241 PRO A C 1
ATOM 1891 O O . PRO A 1 241 ? -17.236 -0.187 14.981 1.00 84.75 241 PRO A O 1
ATOM 1894 N N . PHE A 1 242 ? -16.983 -2.401 14.604 1.00 87.19 242 PHE A N 1
ATOM 1895 C CA . PHE A 1 242 ? -16.287 -2.218 13.339 1.00 87.19 242 PHE A CA 1
ATOM 1896 C C . PHE A 1 242 ? -17.175 -1.476 12.344 1.00 87.19 242 PHE A C 1
ATOM 1898 O O . PHE A 1 242 ? -18.315 -1.870 12.076 1.00 87.19 242 PHE A O 1
ATOM 1905 N N . GLN A 1 243 ? -16.638 -0.400 11.783 1.00 89.69 243 GLN A N 1
ATOM 1906 C CA . GLN A 1 243 ? -17.339 0.459 10.840 1.00 89.69 243 GLN A CA 1
ATOM 1907 C C . GLN A 1 243 ? -16.605 0.503 9.516 1.00 89.69 243 GLN A C 1
ATOM 1909 O O . GLN A 1 243 ? -15.387 0.658 9.478 1.00 89.69 243 GLN A O 1
ATOM 1914 N N . ALA A 1 244 ? -17.382 0.417 8.439 1.00 93.56 244 ALA A N 1
ATOM 1915 C CA . ALA A 1 244 ? -16.879 0.590 7.092 1.00 93.56 244 ALA A CA 1
ATOM 1916 C C . ALA A 1 244 ? -16.565 2.067 6.839 1.00 93.56 244 ALA A C 1
ATOM 1918 O O . ALA A 1 244 ? -17.425 2.942 6.983 1.00 93.56 244 ALA A O 1
ATOM 1919 N N . VAL A 1 245 ? -15.337 2.327 6.417 1.00 96.19 245 VAL A N 1
ATOM 1920 C CA . VAL A 1 245 ? -14.852 3.615 5.940 1.00 96.19 245 VAL A CA 1
ATOM 1921 C C . VAL A 1 245 ? -14.646 3.514 4.435 1.00 96.19 245 VAL A C 1
ATOM 1923 O O . VAL A 1 245 ? -14.209 2.488 3.917 1.00 96.19 245 VAL A O 1
ATOM 1926 N N . LYS A 1 246 ? -14.986 4.587 3.721 1.00 97.81 246 LYS A N 1
ATOM 1927 C CA . LYS A 1 246 ? -14.785 4.718 2.279 1.00 97.81 246 LYS A CA 1
ATOM 1928 C C . LYS A 1 246 ? -14.167 6.074 1.981 1.00 97.81 246 LYS A C 1
ATOM 1930 O O . LYS A 1 246 ? -14.776 7.094 2.297 1.00 97.81 246 LYS A O 1
ATOM 1935 N N . LEU A 1 247 ? -13.004 6.072 1.342 1.00 97.75 247 LEU A N 1
ATOM 1936 C CA . LEU A 1 247 ? -12.229 7.268 1.021 1.00 97.75 247 LEU A CA 1
ATOM 1937 C C . LEU A 1 247 ? -12.051 7.411 -0.491 1.00 97.75 247 LEU A C 1
ATOM 1939 O O . LEU A 1 247 ? -11.910 6.415 -1.203 1.00 97.75 247 LEU A O 1
ATOM 1943 N N . ASP A 1 248 ? -12.046 8.655 -0.969 1.00 97.50 248 ASP A N 1
ATOM 1944 C CA . ASP A 1 248 ? -11.557 8.998 -2.306 1.00 97.50 248 ASP A CA 1
ATOM 1945 C C . ASP A 1 248 ? -10.032 9.141 -2.247 1.00 97.50 248 ASP A C 1
ATOM 1947 O O . ASP A 1 248 ? -9.507 10.015 -1.558 1.00 97.50 248 ASP A O 1
ATOM 1951 N N . VAL A 1 249 ? -9.340 8.261 -2.966 1.00 96.19 249 VAL A N 1
ATOM 1952 C CA . VAL A 1 249 ? -7.872 8.205 -3.047 1.00 96.19 249 VAL A CA 1
ATOM 1953 C C . VAL A 1 249 ? -7.372 8.491 -4.463 1.00 96.19 249 VAL A C 1
ATOM 1955 O O . VAL A 1 249 ? -6.199 8.315 -4.752 1.00 96.19 249 VAL A O 1
ATOM 1958 N N . SER A 1 250 ? -8.230 9.011 -5.351 1.00 94.81 250 SER A N 1
ATOM 1959 C CA . SER A 1 250 ? -7.887 9.284 -6.759 1.00 94.81 250 SER A CA 1
ATOM 1960 C C . SER A 1 250 ? -6.729 10.268 -6.971 1.00 94.81 250 SER A C 1
ATOM 1962 O O . SER A 1 250 ? -6.212 10.384 -8.082 1.00 94.81 250 SER A O 1
ATOM 1964 N N . LYS A 1 251 ? -6.337 10.994 -5.921 1.00 91.75 251 LYS A N 1
ATOM 1965 C CA . LYS A 1 251 ? -5.218 11.945 -5.901 1.00 91.75 251 LYS A CA 1
ATOM 1966 C C . LYS A 1 251 ? -4.180 11.615 -4.826 1.00 91.75 251 LYS A C 1
ATOM 1968 O O . LYS A 1 251 ? -3.417 12.497 -4.452 1.00 91.75 251 LYS A O 1
ATOM 1973 N N . GLN A 1 252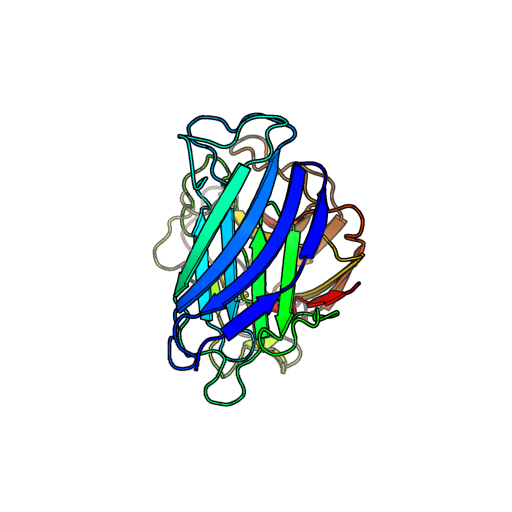 ? -4.206 10.395 -4.299 1.00 92.75 252 GLN A N 1
ATOM 1974 C CA . GLN A 1 252 ? -3.302 9.934 -3.256 1.00 92.75 252 GLN A CA 1
ATOM 1975 C C . GLN A 1 252 ? -2.453 8.793 -3.827 1.00 92.75 252 GLN A C 1
ATOM 1977 O O . GLN A 1 252 ? -2.979 7.837 -4.391 1.00 92.75 252 GLN A O 1
ATOM 1982 N N . SER A 1 253 ? -1.137 8.895 -3.690 1.00 90.69 253 SER A N 1
ATOM 1983 C CA . SER A 1 253 ? -0.217 7.758 -3.790 1.00 90.69 253 SER A CA 1
ATOM 1984 C C . SER A 1 253 ? -0.327 6.846 -2.562 1.00 90.69 253 SER A C 1
ATOM 1986 O O . SER A 1 253 ? -0.142 5.644 -2.657 1.00 90.69 253 SER A O 1
ATOM 1988 N N . GLY A 1 254 ? -0.717 7.360 -1.399 1.00 90.94 254 GLY A N 1
ATOM 1989 C CA . GLY A 1 254 ? -0.789 6.585 -0.171 1.00 90.94 254 GLY A CA 1
ATOM 1990 C C . GLY A 1 254 ? -1.741 7.209 0.830 1.00 90.94 254 GLY A C 1
ATOM 1991 O O . GLY A 1 254 ? -2.088 8.385 0.744 1.00 90.94 254 GLY A O 1
ATOM 1992 N N . VAL A 1 255 ? -2.175 6.397 1.781 1.00 92.69 255 VAL A N 1
ATOM 1993 C CA . VAL A 1 255 ? -2.875 6.876 2.968 1.00 92.69 255 VAL A CA 1
ATOM 1994 C C . VAL A 1 255 ? -2.194 6.336 4.207 1.00 92.69 255 VAL A C 1
ATOM 1996 O O . VAL A 1 255 ? -1.634 5.241 4.184 1.00 92.69 255 VAL A O 1
ATOM 1999 N N . THR A 1 256 ? -2.320 7.069 5.301 1.00 90.75 256 THR A N 1
ATOM 2000 C CA . THR A 1 256 ? -1.797 6.654 6.598 1.00 90.75 256 THR A CA 1
ATOM 2001 C C . THR A 1 256 ? -2.923 6.638 7.609 1.00 90.75 256 THR A C 1
ATOM 2003 O O . THR A 1 256 ? -3.498 7.685 7.903 1.00 90.75 256 THR A O 1
ATOM 2006 N N . ILE A 1 257 ? -3.243 5.463 8.152 1.00 89.25 257 ILE A N 1
ATOM 2007 C CA . ILE A 1 257 ? -4.113 5.353 9.324 1.00 89.25 257 ILE A CA 1
ATOM 2008 C C . ILE A 1 257 ? -3.234 5.591 10.548 1.00 89.25 257 ILE A C 1
ATOM 2010 O O . ILE A 1 257 ? -2.296 4.840 10.801 1.00 89.25 257 ILE A O 1
ATOM 2014 N N . PHE A 1 258 ? -3.523 6.658 11.278 1.00 85.06 258 PHE A N 1
ATOM 2015 C CA . PHE A 1 258 ? -2.746 7.117 12.415 1.00 85.06 258 PHE A CA 1
ATOM 2016 C C . PHE A 1 258 ? -3.612 7.141 13.671 1.00 85.06 258 PHE A C 1
ATOM 2018 O O . PHE A 1 258 ? -4.761 7.586 13.632 1.00 85.06 258 PHE A O 1
ATOM 2025 N N . ALA A 1 259 ? -3.055 6.708 14.793 1.00 79.94 259 ALA A N 1
ATOM 2026 C CA . ALA A 1 259 ? -3.668 6.867 16.103 1.00 79.94 259 ALA A CA 1
ATOM 2027 C C . ALA A 1 259 ? -2.627 7.375 17.098 1.00 79.94 259 ALA A C 1
ATOM 2029 O O . ALA A 1 259 ? -1.604 6.728 17.305 1.00 79.94 259 ALA A O 1
ATOM 2030 N N . ASP A 1 260 ? -2.900 8.521 17.724 1.00 71.69 260 ASP A N 1
ATOM 2031 C CA . ASP A 1 260 ? -2.074 9.011 18.827 1.00 71.69 260 ASP A CA 1
ATOM 2032 C C . ASP A 1 260 ? -2.387 8.177 20.071 1.00 71.69 260 ASP A C 1
ATOM 2034 O O . ASP A 1 260 ? -3.517 8.171 20.573 1.00 71.69 260 ASP A O 1
ATOM 2038 N N . THR A 1 261 ? -1.381 7.451 20.546 1.00 61.47 261 THR A N 1
ATOM 2039 C CA . THR A 1 261 ? -1.457 6.646 21.761 1.00 61.47 261 THR A CA 1
ATOM 2040 C C . THR A 1 261 ? -0.637 7.281 22.879 1.00 61.47 261 THR A C 1
ATOM 2042 O O . THR A 1 261 ? -0.353 6.619 23.865 1.00 61.47 261 THR A O 1
ATOM 2045 N N . LYS A 1 262 ? -0.249 8.561 22.808 1.00 56.28 262 LYS A N 1
ATOM 2046 C CA . LYS A 1 262 ? 0.328 9.258 23.965 1.00 56.28 262 LYS A CA 1
ATOM 2047 C C . LYS A 1 262 ? -0.775 9.475 25.007 1.00 56.28 262 LYS A C 1
ATOM 2049 O O . LYS A 1 262 ? -1.485 10.482 24.990 1.00 56.28 262 LYS A O 1
ATOM 2054 N N . ILE A 1 263 ? -0.896 8.576 25.990 1.00 51.03 263 ILE A N 1
ATOM 2055 C CA . ILE A 1 263 ? -1.482 8.959 27.285 1.00 51.03 263 ILE A CA 1
ATOM 2056 C C . ILE A 1 263 ? -0.468 9.904 27.922 1.00 51.03 263 ILE A C 1
ATOM 2058 O O . ILE A 1 263 ? 0.567 9.472 28.417 1.00 51.03 263 ILE A O 1
ATOM 2062 N N . ARG A 1 264 ? -0.756 11.209 27.913 1.00 44.88 264 ARG A N 1
ATOM 2063 C CA . ARG A 1 264 ? -0.032 12.156 28.766 1.00 44.88 264 ARG A CA 1
ATOM 2064 C C . ARG A 1 264 ? -0.278 11.740 30.215 1.00 44.88 264 ARG A C 1
ATOM 2066 O O . ARG A 1 264 ? -1.405 11.846 30.701 1.00 44.88 264 ARG A O 1
ATOM 2073 N N . ASP A 1 265 ? 0.747 11.195 30.854 1.00 41.00 265 ASP A N 1
ATOM 2074 C CA . ASP A 1 265 ? 0.678 10.758 32.240 1.00 41.00 265 ASP A CA 1
ATOM 2075 C C . ASP A 1 265 ? 0.471 11.976 33.159 1.00 41.00 265 ASP A C 1
ATOM 2077 O O . ASP A 1 265 ? 1.194 12.969 33.078 1.00 41.00 265 ASP A O 1
ATOM 2081 N N . ASN A 1 266 ? -0.547 11.903 34.020 1.00 34.44 266 ASN A N 1
ATOM 2082 C CA . ASN A 1 266 ? -0.820 12.886 35.072 1.00 34.44 266 ASN A CA 1
ATOM 2083 C C . ASN A 1 266 ? -0.305 12.396 36.443 1.00 34.44 266 ASN A C 1
ATOM 2085 O O . ASN A 1 266 ? -0.752 12.888 37.479 1.00 34.44 266 ASN A O 1
ATOM 2089 N N . GLY A 1 267 ? 0.634 11.444 36.462 1.00 36.72 267 GLY A N 1
ATOM 2090 C CA . GLY A 1 267 ? 1.398 11.077 37.650 1.00 36.72 267 GLY A CA 1
ATOM 2091 C C . GLY A 1 267 ? 0.767 9.992 38.520 1.00 36.72 267 GLY A C 1
ATOM 2092 O O . GLY A 1 267 ? 0.909 10.063 39.740 1.00 36.72 267 GLY A O 1
ATOM 2093 N N . TYR A 1 268 ? 0.103 8.986 37.936 1.00 32.72 268 TYR A N 1
ATOM 2094 C CA . TYR A 1 268 ? -0.374 7.830 38.707 1.00 32.72 268 TYR A CA 1
ATOM 2095 C C . TYR A 1 268 ? -0.221 6.488 37.975 1.00 32.72 268 TYR A C 1
ATOM 2097 O O . TYR A 1 268 ? -0.632 6.337 36.832 1.00 32.72 268 TYR A O 1
ATOM 2105 N N . SER A 1 269 ? 0.364 5.551 38.733 1.00 38.75 269 SER A N 1
ATOM 2106 C CA . SER A 1 269 ? 0.548 4.097 38.590 1.00 38.75 269 SER A CA 1
ATOM 2107 C C . SER A 1 269 ? 0.071 3.367 37.327 1.00 38.75 269 SER A C 1
ATOM 2109 O O . SER A 1 269 ? -1.095 3.425 36.949 1.00 38.75 269 SER A O 1
ATOM 2111 N N . PHE A 1 270 ? 0.999 2.540 36.835 1.00 49.03 270 PHE A N 1
ATOM 2112 C CA . PHE A 1 270 ? 0.887 1.423 35.897 1.00 49.03 270 PHE A CA 1
ATOM 2113 C C . PHE A 1 270 ? -0.453 0.672 35.916 1.00 49.03 270 PHE A C 1
ATOM 2115 O O . PHE A 1 270 ? -0.683 -0.142 36.802 1.00 49.03 270 PHE A O 1
ATOM 2122 N N . ASP A 1 271 ? -1.245 0.917 34.873 1.00 43.66 271 ASP A N 1
ATOM 2123 C CA . ASP A 1 271 ? -2.161 -0.011 34.205 1.00 43.66 271 ASP A CA 1
ATOM 2124 C C . ASP A 1 271 ? -2.285 0.505 32.756 1.00 43.66 271 ASP A C 1
ATOM 2126 O O . ASP A 1 271 ? -2.831 1.583 32.510 1.00 43.66 271 ASP A O 1
ATOM 2130 N N . LEU A 1 272 ? -1.685 -0.189 31.784 1.00 53.28 272 LEU A N 1
ATOM 2131 C CA . LEU A 1 272 ? -1.897 0.100 30.361 1.00 53.28 272 LEU A CA 1
ATOM 2132 C C . LEU A 1 272 ? -2.990 -0.836 29.844 1.00 53.28 272 LEU A C 1
ATOM 2134 O O . LEU A 1 272 ? -2.814 -2.054 29.896 1.00 53.28 272 LEU A O 1
ATOM 2138 N N . PRO A 1 273 ? -4.067 -0.281 29.263 1.00 54.19 273 PRO A N 1
ATOM 2139 C CA . PRO A 1 273 ? -4.430 -0.783 27.947 1.00 54.19 273 PRO A CA 1
ATOM 2140 C C . PRO A 1 273 ? -4.930 0.348 27.047 1.00 54.19 273 PRO A C 1
ATOM 2142 O O . PRO A 1 273 ? -6.002 0.924 27.241 1.00 54.19 273 PRO A O 1
ATOM 2145 N N . PHE A 1 274 ? -4.169 0.665 26.007 1.00 55.69 274 PHE A N 1
ATOM 2146 C CA . PHE A 1 274 ? -4.784 1.298 24.847 1.00 55.69 274 PHE A CA 1
ATOM 2147 C C . PHE A 1 274 ? -5.648 0.260 24.146 1.00 55.69 274 PHE A C 1
ATOM 2149 O O . PHE A 1 274 ? -5.309 -0.921 24.108 1.00 55.69 274 PHE A O 1
ATOM 2156 N N . LEU A 1 275 ? -6.778 0.698 23.603 1.00 62.00 275 LEU A N 1
ATOM 2157 C CA . LEU A 1 275 ? -7.584 -0.154 22.744 1.00 62.00 275 LEU A CA 1
ATOM 2158 C C . LEU A 1 275 ? -6.749 -0.475 21.482 1.00 62.00 275 LEU A C 1
ATOM 2160 O O . LEU A 1 275 ? -6.317 0.473 20.821 1.00 62.00 275 LEU A O 1
ATOM 2164 N N . PRO A 1 276 ? -6.488 -1.755 21.145 1.00 65.75 276 PRO A N 1
ATOM 2165 C CA . PRO A 1 276 ? -5.780 -2.118 19.926 1.00 65.75 276 PRO A CA 1
ATOM 2166 C C . PRO A 1 276 ? -6.497 -1.521 18.719 1.00 65.75 276 PRO A C 1
ATOM 2168 O O . PRO A 1 276 ? -7.716 -1.660 18.560 1.00 65.75 276 PRO A O 1
ATOM 2171 N N . LEU A 1 277 ? -5.728 -0.845 17.865 1.00 73.75 277 LEU A N 1
ATOM 2172 C CA . LEU A 1 277 ? -6.220 -0.445 16.560 1.00 73.75 277 LEU A CA 1
ATOM 2173 C C . LEU A 1 277 ? -6.267 -1.681 15.673 1.00 73.75 277 LEU A C 1
ATOM 2175 O O . LEU A 1 277 ? -5.232 -2.262 15.356 1.00 73.75 277 LEU A O 1
ATOM 2179 N N . ALA A 1 278 ? -7.476 -2.027 15.252 1.00 79.25 278 ALA A N 1
ATOM 2180 C CA . ALA A 1 278 ? -7.723 -3.155 14.386 1.00 79.25 278 ALA A CA 1
ATOM 2181 C C . ALA A 1 278 ? -8.362 -2.667 13.080 1.00 79.25 278 ALA A C 1
ATOM 2183 O O . ALA A 1 278 ? -9.411 -2.007 13.074 1.00 79.25 278 ALA A O 1
ATOM 2184 N N . VAL A 1 279 ? -7.705 -2.974 11.962 1.00 85.25 279 VAL A N 1
ATOM 2185 C CA . VAL A 1 279 ? -8.142 -2.611 10.609 1.00 85.25 279 VAL A CA 1
ATOM 2186 C C . VAL A 1 279 ? -8.285 -3.887 9.786 1.00 85.25 279 VAL A C 1
ATOM 2188 O O . VAL A 1 279 ? -7.426 -4.755 9.837 1.00 85.25 279 VAL A O 1
ATOM 2191 N N . SER A 1 280 ? -9.376 -4.024 9.036 1.00 86.94 280 SER A N 1
ATOM 2192 C CA . SER A 1 280 ? -9.661 -5.213 8.217 1.00 86.94 280 SER A CA 1
ATOM 2193 C C . SER A 1 280 ? -10.304 -4.844 6.887 1.00 86.94 280 SER A C 1
ATOM 2195 O O . SER A 1 280 ? -10.790 -3.723 6.726 1.00 86.94 280 SER A O 1
ATOM 2197 N N . ASP A 1 281 ? -10.342 -5.794 5.952 1.00 88.38 281 ASP A N 1
ATOM 2198 C CA . ASP A 1 281 ? -10.992 -5.656 4.642 1.00 88.38 281 ASP A CA 1
ATOM 2199 C C . ASP A 1 281 ? -10.546 -4.387 3.888 1.00 88.38 281 ASP A C 1
ATOM 2201 O O . ASP A 1 281 ? -11.363 -3.631 3.351 1.00 88.38 281 ASP A O 1
ATOM 2205 N N . VAL A 1 282 ? -9.240 -4.116 3.903 1.00 91.88 282 VAL A N 1
ATOM 2206 C CA . VAL A 1 282 ? -8.619 -2.978 3.227 1.00 91.88 282 VAL A CA 1
ATOM 2207 C C . VAL A 1 282 ? -8.573 -3.266 1.733 1.00 91.88 282 VAL A C 1
ATOM 2209 O O . VAL A 1 282 ? -7.688 -3.958 1.244 1.00 91.88 282 VAL A O 1
ATOM 2212 N N . THR A 1 283 ? -9.528 -2.733 0.980 1.00 94.88 283 THR A N 1
ATOM 2213 C CA . THR A 1 283 ? -9.650 -2.993 -0.457 1.00 94.88 283 THR A CA 1
ATOM 2214 C C . THR A 1 283 ? -9.576 -1.716 -1.274 1.00 94.88 283 THR A C 1
ATOM 2216 O O . THR A 1 283 ? -10.205 -0.707 -0.936 1.00 94.88 283 THR A O 1
ATOM 2219 N N . LEU A 1 284 ? -8.878 -1.779 -2.403 1.00 96.62 284 LEU A N 1
ATOM 2220 C CA . LEU A 1 284 ? -8.834 -0.695 -3.381 1.00 96.62 284 LEU A CA 1
ATOM 2221 C C . LEU A 1 284 ? -9.888 -0.885 -4.472 1.00 96.62 284 LEU A C 1
ATOM 2223 O O . LEU A 1 284 ? -10.417 -1.975 -4.668 1.00 96.62 284 LEU A O 1
ATOM 2227 N N . LYS A 1 285 ? -10.201 0.186 -5.205 1.00 97.31 285 LYS A N 1
ATOM 2228 C CA . LYS A 1 285 ? -11.085 0.147 -6.375 1.00 97.31 285 LYS A CA 1
ATOM 2229 C C . LYS A 1 285 ? -10.753 1.240 -7.393 1.00 97.31 285 LYS A C 1
ATOM 2231 O O . LYS A 1 285 ? -10.551 2.398 -7.024 1.00 97.31 285 LYS A O 1
ATOM 2236 N N . LYS A 1 286 ? -10.695 0.857 -8.672 1.00 91.88 286 LYS A N 1
ATOM 2237 C CA . LYS A 1 286 ? -10.452 1.737 -9.837 1.00 91.88 286 LYS A CA 1
ATOM 2238 C C . LYS A 1 286 ? -11.614 2.675 -10.173 1.00 91.88 286 LYS A C 1
ATOM 2240 O O . LYS A 1 286 ? -12.779 2.369 -9.841 1.00 91.88 286 LYS A O 1
#

pLDDT: mean 79.43, std 17.14, range [32.72, 98.06]

Radius of gyration: 19.6 Å; Cα contacts (8 Å, |Δi|>4): 729; chains: 1; bounding box: 46×43×59 Å